Protein AF-K2GSX0-F1 (afdb_monomer)

Sequence (237 aa):
TYLTTYISKKNLIYKSAVLLVSLYAFWITISNSGRGTLICIFIFFAIYTIFVSKKIIVNIIGVATSLFMTISIMNIREVLVLAHNFFTNFNITISAVEKSIWLLEHESLMHGRSELYYSIFKNANEWELVFGRGIGGFENSSGTYAHNMFLSLYTEFGMISIFIILFFIFSLVMIFKKSKVENKKFLTILIANSISKLMISSIHWRSSELWLLVGLILKKQEKVDLINTEIRKMVEE

Structure (mmCIF, N/CA/C/O backbone):
data_AF-K2GSX0-F1
#
_entry.id   AF-K2GSX0-F1
#
loop_
_atom_site.group_PDB
_atom_site.id
_atom_site.type_symbol
_atom_site.label_atom_id
_atom_site.label_alt_id
_atom_site.label_comp_id
_atom_site.label_asym_id
_atom_site.label_entity_id
_atom_site.label_seq_id
_atom_site.pdbx_PDB_ins_code
_atom_site.Cartn_x
_atom_site.Cartn_y
_atom_site.Cartn_z
_atom_site.occupancy
_atom_site.B_iso_or_equiv
_atom_site.auth_seq_id
_atom_site.auth_comp_id
_atom_site.auth_asym_id
_atom_site.auth_atom_id
_atom_site.pdbx_PDB_model_num
ATOM 1 N N . THR A 1 1 ? -14.801 -3.307 15.633 1.00 44.28 1 THR A N 1
ATOM 2 C CA . THR A 1 1 ? -15.719 -3.041 16.760 1.00 44.28 1 THR A CA 1
ATOM 3 C C . THR A 1 1 ? -16.767 -4.131 16.893 1.00 44.28 1 THR A C 1
ATOM 5 O O . THR A 1 1 ? -16.770 -4.778 17.920 1.00 44.28 1 THR A O 1
ATOM 8 N N . TYR A 1 2 ? -17.571 -4.450 15.870 1.00 42.50 2 TYR A N 1
ATOM 9 C CA . TYR A 1 2 ? -18.594 -5.510 15.980 1.00 42.50 2 TYR A CA 1
ATOM 10 C C . TYR A 1 2 ? -18.021 -6.901 16.317 1.00 42.50 2 TYR A C 1
ATOM 12 O O . TYR A 1 2 ? -18.468 -7.539 17.260 1.00 42.50 2 TYR A O 1
ATOM 20 N N . LEU A 1 3 ? -16.954 -7.322 15.627 1.00 46.66 3 LEU A N 1
ATOM 21 C CA . LEU A 1 3 ? -16.258 -8.592 15.884 1.00 46.66 3 LEU A CA 1
ATOM 22 C C . LEU A 1 3 ? -15.647 -8.663 17.290 1.00 46.66 3 LEU A C 1
ATOM 24 O O . LEU A 1 3 ? -15.833 -9.646 17.990 1.00 46.66 3 LEU A O 1
ATOM 28 N N . THR A 1 4 ? -14.993 -7.596 17.749 1.00 52.25 4 THR A N 1
ATOM 29 C CA . THR A 1 4 ? -14.428 -7.522 19.107 1.00 52.25 4 THR A CA 1
ATOM 30 C C . THR A 1 4 ? -15.510 -7.548 20.189 1.00 52.25 4 THR A C 1
ATOM 32 O O . THR A 1 4 ? -15.333 -8.212 21.205 1.00 52.25 4 THR A O 1
ATOM 35 N N . THR A 1 5 ? -16.650 -6.887 19.964 1.00 54.88 5 THR A N 1
ATOM 36 C CA . THR A 1 5 ? -17.797 -6.897 20.890 1.00 54.88 5 THR A CA 1
ATOM 37 C C . THR A 1 5 ? -18.573 -8.218 20.835 1.00 54.88 5 THR A C 1
ATOM 39 O O . THR A 1 5 ? -19.192 -8.620 21.814 1.00 54.88 5 THR A O 1
ATOM 42 N N . TYR A 1 6 ? -18.537 -8.919 19.702 1.00 63.66 6 TYR A N 1
ATOM 43 C CA . TYR A 1 6 ? -19.112 -10.253 19.546 1.00 63.66 6 TYR A CA 1
ATOM 44 C C . TYR A 1 6 ? -18.244 -11.317 20.233 1.00 63.66 6 TYR A C 1
ATOM 46 O O . TYR A 1 6 ? -18.753 -12.122 21.007 1.00 63.66 6 TYR A O 1
ATOM 54 N N . ILE A 1 7 ? -16.924 -11.271 20.024 1.00 63.06 7 ILE A N 1
ATOM 55 C CA . ILE A 1 7 ? -15.942 -12.160 20.663 1.00 63.06 7 ILE A CA 1
ATOM 56 C C . ILE A 1 7 ? -15.914 -11.940 22.182 1.00 63.06 7 ILE A C 1
ATOM 58 O O . ILE A 1 7 ? -15.812 -12.906 22.938 1.00 63.06 7 ILE A O 1
ATOM 62 N N . SER A 1 8 ? -16.055 -10.698 22.662 1.00 63.12 8 SER A N 1
ATOM 63 C CA . SER A 1 8 ? -16.042 -10.411 24.103 1.00 63.12 8 SER A CA 1
ATOM 64 C C . SER A 1 8 ? -17.190 -11.088 24.861 1.00 63.12 8 SER A C 1
ATOM 66 O O . SER A 1 8 ? -16.997 -11.467 26.017 1.00 63.12 8 SER A O 1
ATOM 68 N N . LYS A 1 9 ? -18.331 -11.317 24.195 1.00 71.12 9 LYS A N 1
ATOM 69 C CA . LYS A 1 9 ? -19.521 -11.996 24.735 1.00 71.12 9 LYS A CA 1
ATOM 70 C C . LYS A 1 9 ? -19.449 -13.529 24.702 1.00 71.12 9 LYS A C 1
ATOM 72 O O . LYS A 1 9 ? -20.363 -14.180 25.196 1.00 71.12 9 LYS A O 1
ATOM 77 N N . LYS A 1 10 ? -18.405 -14.123 24.114 1.00 81.62 10 LYS A N 1
ATOM 78 C CA . LYS A 1 10 ? -18.238 -15.584 24.033 1.00 81.62 10 LYS A CA 1
ATOM 79 C C . LYS A 1 10 ? -17.431 -16.142 25.211 1.00 81.62 10 LYS A C 1
ATOM 81 O O . LYS A 1 10 ? -16.728 -15.413 25.918 1.00 81.62 10 LYS A O 1
ATOM 86 N N . ASN A 1 11 ? -17.553 -17.451 25.415 1.00 81.81 11 ASN A N 1
ATOM 87 C CA . ASN A 1 11 ? -16.845 -18.214 26.439 1.00 81.81 11 ASN A CA 1
ATOM 88 C C . ASN A 1 11 ? -15.321 -18.239 26.200 1.00 81.81 11 ASN A C 1
ATOM 90 O O . ASN A 1 11 ? -14.835 -17.993 25.094 1.00 81.81 11 ASN A O 1
ATOM 94 N N . LEU A 1 12 ? -14.563 -18.523 27.266 1.00 82.44 12 LEU A N 1
ATOM 95 C CA . LEU A 1 12 ? -13.096 -18.459 27.276 1.00 82.44 12 LEU A CA 1
ATOM 96 C C . LEU A 1 12 ? -12.459 -19.343 26.193 1.00 82.44 12 LEU A C 1
ATOM 98 O O . LEU A 1 12 ? -11.545 -18.895 25.513 1.00 82.44 12 LEU A O 1
ATOM 102 N N . ILE A 1 13 ? -13.003 -20.542 25.967 1.00 80.50 13 ILE A N 1
ATOM 103 C CA . ILE A 1 13 ? -12.526 -21.486 24.944 1.00 80.50 13 ILE A CA 1
ATOM 104 C C . ILE A 1 13 ? -12.560 -20.855 23.547 1.00 80.50 13 ILE A C 1
ATOM 106 O O . ILE A 1 13 ? -11.574 -20.914 22.817 1.00 80.50 13 ILE A O 1
ATOM 110 N N . TYR A 1 14 ? -13.661 -20.188 23.189 1.00 75.75 14 TYR A N 1
ATOM 111 C CA . TYR A 1 14 ? -13.789 -19.521 21.894 1.00 75.75 14 TYR A CA 1
ATOM 112 C C . TYR A 1 14 ? -12.782 -18.373 21.745 1.00 75.75 14 TYR A C 1
ATOM 114 O O . TYR A 1 14 ? -12.172 -18.211 20.690 1.00 75.75 14 TYR A O 1
ATOM 122 N N . LYS A 1 15 ? -12.560 -17.592 22.810 1.00 69.62 15 LYS A N 1
ATOM 123 C CA . LYS A 1 15 ? -11.560 -16.510 22.820 1.00 69.62 15 LYS A CA 1
ATOM 124 C C . LYS A 1 15 ? -10.145 -17.055 22.622 1.00 69.62 15 LYS A C 1
ATOM 126 O O . LYS A 1 15 ? -9.408 -16.519 21.798 1.00 69.62 15 LYS A O 1
ATOM 131 N N . SER A 1 16 ? -9.797 -18.132 23.325 1.00 71.88 16 SER A N 1
ATOM 132 C CA . SER A 1 16 ? -8.500 -18.801 23.199 1.00 71.88 16 SER A CA 1
ATOM 133 C C . SER A 1 16 ? -8.299 -19.390 21.804 1.00 71.88 16 SER A C 1
ATOM 135 O O . SER A 1 16 ? -7.236 -19.210 21.222 1.00 71.88 16 SER A O 1
ATOM 137 N N . ALA A 1 17 ? -9.327 -20.014 21.221 1.00 74.06 17 ALA A N 1
ATOM 138 C CA . ALA A 1 17 ? -9.270 -20.541 19.859 1.00 74.06 17 ALA A CA 1
ATOM 139 C C . ALA A 1 17 ? -9.043 -19.430 18.821 1.00 74.06 17 ALA A C 1
ATOM 141 O O . ALA A 1 17 ? -8.160 -19.547 17.976 1.00 74.06 17 ALA A O 1
ATOM 142 N N . VAL A 1 18 ? -9.776 -18.314 18.916 1.00 74.25 18 VAL A N 1
ATOM 143 C CA . VAL A 1 18 ? -9.582 -17.155 18.027 1.00 74.25 18 VAL A CA 1
ATOM 144 C C . VAL A 1 18 ? -8.177 -16.569 18.173 1.00 74.25 18 VAL A C 1
ATOM 146 O O 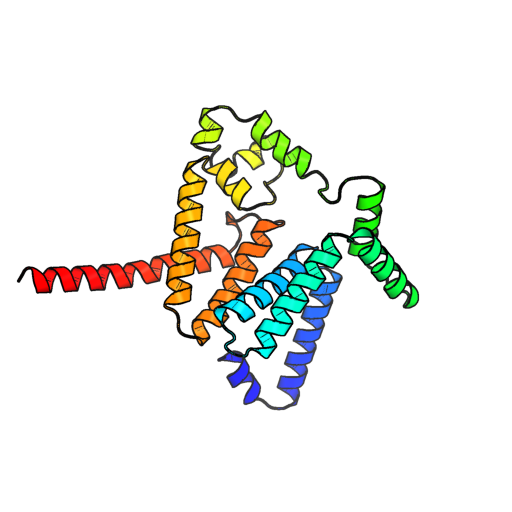. VAL A 1 18 ? -7.558 -16.219 17.167 1.00 74.25 18 VAL A O 1
ATOM 149 N N . LEU A 1 19 ? -7.652 -16.477 19.398 1.00 74.12 19 LEU A N 1
ATOM 150 C CA . LEU A 1 19 ? -6.290 -16.006 19.641 1.00 74.12 19 LEU A CA 1
ATOM 151 C C . LEU A 1 19 ? -5.253 -16.938 19.005 1.00 74.12 19 LEU A C 1
ATOM 153 O O . LEU A 1 19 ? -4.372 -16.458 18.300 1.00 74.12 19 LEU A O 1
ATOM 157 N N . LEU A 1 20 ? -5.383 -18.252 19.200 1.00 71.38 20 LEU A N 1
ATOM 158 C CA . LEU A 1 20 ? -4.467 -19.243 18.630 1.00 71.38 20 LEU A CA 1
ATOM 159 C C . LEU A 1 20 ? -4.482 -19.214 17.100 1.00 71.38 20 LEU A C 1
ATOM 161 O O . LEU A 1 20 ? -3.421 -19.183 16.484 1.00 71.38 20 LEU A O 1
ATOM 165 N N . VAL A 1 21 ? -5.663 -19.127 16.483 1.00 76.00 21 VAL A N 1
ATOM 166 C CA . VAL A 1 21 ? -5.793 -18.971 15.025 1.00 76.00 21 VAL A CA 1
ATOM 167 C C . VAL A 1 21 ? -5.152 -17.665 14.553 1.00 76.00 21 VAL A C 1
ATOM 169 O O . VAL A 1 21 ? -4.459 -17.658 13.541 1.00 76.00 21 VAL A O 1
ATOM 172 N N . SER A 1 22 ? -5.330 -16.569 15.295 1.00 71.12 22 SER A N 1
ATOM 173 C CA . SER A 1 22 ? -4.731 -15.273 14.949 1.00 71.12 22 SER A CA 1
ATOM 174 C C . SER A 1 22 ? -3.204 -15.299 15.055 1.00 71.12 22 SER A C 1
ATOM 176 O O . SER A 1 22 ? -2.528 -14.762 14.183 1.00 71.12 22 SER A O 1
ATOM 178 N N . LEU A 1 23 ? -2.655 -15.948 16.086 1.00 69.31 23 LEU A N 1
ATOM 179 C CA . LEU A 1 23 ? -1.212 -16.125 16.271 1.00 69.31 23 LEU A CA 1
ATOM 180 C C . LEU A 1 23 ? -0.614 -17.038 15.199 1.00 69.31 23 LEU A C 1
ATOM 182 O O . LEU A 1 23 ? 0.447 -16.735 14.665 1.00 69.31 23 LEU A O 1
ATOM 186 N N . TYR A 1 24 ? -1.312 -18.113 14.837 1.00 72.75 24 TYR A N 1
ATOM 187 C CA . TYR A 1 24 ? -0.894 -19.010 13.765 1.00 72.75 24 TYR A CA 1
ATOM 188 C C . TYR A 1 24 ? -0.926 -18.319 12.396 1.00 72.75 24 TYR A C 1
ATOM 190 O O . TYR A 1 24 ? 0.037 -18.402 11.637 1.00 72.75 24 TYR A O 1
ATOM 198 N N . ALA A 1 25 ? -1.988 -17.564 12.103 1.00 68.00 25 ALA A N 1
ATOM 199 C CA . ALA A 1 25 ? -2.076 -16.755 10.892 1.00 68.00 25 ALA A CA 1
ATOM 200 C C . ALA A 1 25 ? -0.977 -15.684 10.849 1.00 68.00 25 ALA A C 1
ATOM 202 O O . ALA A 1 25 ? -0.365 -15.474 9.804 1.00 68.00 25 ALA A O 1
ATOM 203 N N . PHE A 1 26 ? -0.686 -15.039 11.982 1.00 68.62 26 PHE A N 1
ATOM 204 C CA . PHE A 1 26 ? 0.413 -14.085 12.110 1.00 68.62 26 PHE A CA 1
ATOM 205 C C . PHE A 1 26 ? 1.776 -14.744 11.872 1.00 68.62 26 PHE A C 1
ATOM 207 O O . PHE A 1 26 ? 2.577 -14.201 11.115 1.00 68.62 26 PHE A O 1
ATOM 214 N N . TRP A 1 27 ? 2.013 -15.931 12.438 1.00 68.06 27 TRP A N 1
ATOM 215 C CA . TRP A 1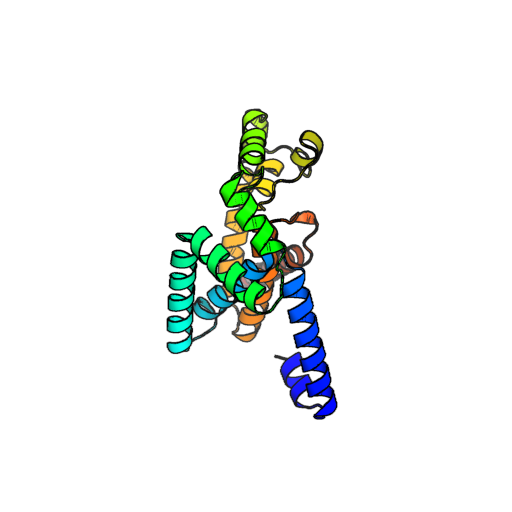 27 ? 3.224 -16.718 12.205 1.00 68.06 27 TRP A CA 1
ATOM 216 C C . TRP A 1 27 ? 3.388 -17.078 10.728 1.00 68.06 27 TRP A C 1
ATOM 218 O O . TRP A 1 27 ? 4.386 -16.693 10.134 1.00 68.06 27 TRP A O 1
ATOM 228 N N . ILE A 1 28 ? 2.382 -17.704 10.101 1.00 70.06 28 ILE A N 1
ATOM 229 C CA . ILE A 1 28 ? 2.393 -18.012 8.658 1.00 70.06 28 ILE A CA 1
ATOM 230 C C . ILE A 1 28 ? 2.682 -16.758 7.843 1.00 70.06 28 ILE A C 1
ATOM 232 O O . ILE A 1 28 ? 3.460 -16.808 6.891 1.00 70.06 28 ILE A O 1
ATOM 236 N N . THR A 1 29 ? 2.043 -15.646 8.209 1.00 63.78 29 THR A N 1
ATOM 237 C CA . THR A 1 29 ? 2.227 -14.375 7.522 1.00 63.78 29 THR A CA 1
ATOM 238 C C . THR A 1 29 ? 3.672 -13.922 7.644 1.00 63.78 29 THR A C 1
ATOM 240 O O . THR A 1 29 ? 4.270 -13.644 6.623 1.00 63.78 29 THR A O 1
ATOM 243 N N . ILE A 1 30 ? 4.282 -13.907 8.828 1.00 59.62 30 ILE A N 1
ATOM 244 C CA . ILE A 1 30 ? 5.688 -13.503 8.980 1.00 59.62 30 ILE A CA 1
ATOM 245 C C . ILE A 1 30 ? 6.632 -14.470 8.267 1.00 59.62 30 ILE A C 1
ATOM 247 O O . ILE A 1 30 ? 7.483 -14.015 7.507 1.00 59.62 30 ILE A O 1
ATOM 251 N N . SER A 1 31 ? 6.457 -15.778 8.456 1.00 58.25 31 SER A N 1
ATOM 252 C CA . SER A 1 31 ? 7.329 -16.808 7.887 1.00 58.25 31 SER A CA 1
ATOM 253 C C . SER A 1 31 ? 7.306 -16.833 6.359 1.00 58.25 31 SER A C 1
ATOM 255 O O . SER A 1 31 ? 8.319 -17.157 5.750 1.00 58.25 31 SER A O 1
ATOM 257 N N . ASN A 1 32 ? 6.177 -16.473 5.738 1.00 59.66 32 ASN A N 1
ATOM 258 C CA . ASN A 1 32 ? 6.011 -16.505 4.280 1.00 59.66 32 ASN A CA 1
ATOM 259 C C . ASN A 1 32 ? 5.893 -15.116 3.633 1.00 59.66 32 ASN A C 1
ATOM 261 O O . ASN A 1 32 ? 5.786 -15.017 2.409 1.00 59.66 32 ASN A O 1
ATOM 265 N N . SER A 1 33 ? 5.865 -14.030 4.409 1.00 57.19 33 SER A N 1
ATOM 266 C CA . SER A 1 33 ? 5.680 -12.694 3.839 1.00 57.19 33 SER A CA 1
ATOM 267 C C . SER A 1 33 ? 6.951 -12.158 3.199 1.00 57.19 33 SER A C 1
ATOM 269 O O . SER A 1 33 ? 8.031 -12.154 3.784 1.00 57.19 33 SER A O 1
ATOM 271 N N . GLY A 1 34 ? 6.794 -11.605 1.997 1.00 60.72 34 GLY A N 1
ATOM 272 C CA . GLY A 1 34 ? 7.784 -10.700 1.429 1.00 60.72 34 GLY A CA 1
ATOM 273 C C . GLY A 1 34 ? 7.822 -9.360 2.176 1.00 60.72 34 GLY A C 1
ATOM 274 O O . GLY A 1 34 ? 6.918 -9.020 2.943 1.00 60.72 34 GLY A O 1
ATOM 275 N N . ARG A 1 35 ? 8.837 -8.541 1.867 1.00 62.75 35 ARG A N 1
ATOM 276 C CA . ARG A 1 35 ? 9.076 -7.193 2.437 1.00 62.75 35 ARG A CA 1
ATOM 277 C C . ARG A 1 35 ? 7.823 -6.293 2.462 1.00 62.75 35 ARG A C 1
ATOM 279 O O . ARG A 1 35 ? 7.721 -5.393 3.292 1.00 62.75 35 ARG A O 1
ATOM 286 N N . GLY A 1 36 ? 6.855 -6.549 1.576 1.00 63.69 36 GLY A N 1
ATOM 287 C CA . GLY A 1 36 ? 5.619 -5.781 1.466 1.00 63.69 36 GLY A CA 1
ATOM 288 C C . GLY A 1 36 ? 4.685 -5.843 2.668 1.00 63.69 36 GLY A C 1
ATOM 289 O O . GLY A 1 36 ? 4.117 -4.815 3.029 1.00 63.69 36 GLY A O 1
ATOM 290 N N . THR A 1 37 ? 4.564 -6.985 3.344 1.00 67.50 37 THR A N 1
ATOM 291 C CA . THR A 1 37 ? 3.615 -7.124 4.463 1.00 67.50 37 THR A CA 1
ATOM 292 C C . THR A 1 37 ? 4.042 -6.319 5.689 1.00 67.50 37 THR A C 1
ATOM 294 O O . THR A 1 37 ? 3.206 -5.696 6.342 1.00 67.50 37 THR A O 1
ATOM 297 N N . LEU A 1 38 ? 5.347 -6.251 5.967 1.00 65.94 38 LEU A N 1
ATOM 298 C CA . LEU A 1 38 ? 5.882 -5.418 7.050 1.00 65.94 38 LEU A CA 1
ATOM 299 C C . LEU A 1 38 ? 5.600 -3.932 6.802 1.00 65.94 38 LEU A C 1
ATOM 301 O O . LEU A 1 38 ? 5.192 -3.210 7.712 1.00 65.94 38 LEU A O 1
ATOM 305 N N . ILE A 1 39 ? 5.728 -3.491 5.548 1.00 69.94 39 ILE A N 1
ATOM 306 C CA . ILE A 1 39 ? 5.404 -2.119 5.147 1.00 69.94 39 ILE A CA 1
ATOM 307 C C . ILE A 1 39 ? 3.895 -1.847 5.285 1.00 69.94 39 ILE A C 1
ATOM 309 O O . ILE A 1 39 ? 3.520 -0.766 5.738 1.00 69.94 39 ILE A O 1
ATOM 313 N N . CYS A 1 40 ? 3.027 -2.825 4.988 1.00 71.00 40 CYS A N 1
ATOM 314 C CA . CYS A 1 40 ? 1.577 -2.705 5.210 1.00 71.00 40 CYS A CA 1
ATOM 315 C C . CYS A 1 40 ? 1.258 -2.424 6.686 1.00 71.00 40 CYS A C 1
ATOM 317 O O . CYS A 1 40 ? 0.520 -1.487 7.005 1.00 71.00 40 CYS A O 1
ATOM 319 N N . ILE A 1 41 ? 1.839 -3.223 7.588 1.00 69.06 41 ILE A N 1
ATOM 320 C CA . ILE A 1 41 ? 1.657 -3.094 9.039 1.00 69.06 41 ILE A CA 1
ATOM 321 C C . ILE A 1 41 ? 2.160 -1.727 9.515 1.00 69.06 41 ILE A C 1
ATOM 323 O O . ILE A 1 41 ? 1.471 -1.038 10.269 1.00 69.06 41 ILE A O 1
ATOM 327 N N . PHE A 1 42 ? 3.325 -1.295 9.032 1.00 71.31 42 PHE A N 1
ATOM 328 C CA . PHE A 1 42 ? 3.889 0.008 9.368 1.00 71.31 42 PHE A CA 1
ATOM 329 C C . PHE A 1 42 ? 2.986 1.168 8.925 1.00 71.31 42 PHE A C 1
ATOM 331 O O . PHE A 1 42 ? 2.645 2.031 9.736 1.00 71.31 42 PHE A O 1
ATOM 338 N N . ILE A 1 43 ? 2.536 1.167 7.666 1.00 74.62 43 ILE A N 1
ATOM 339 C CA . ILE A 1 43 ? 1.643 2.202 7.124 1.00 74.62 43 ILE A CA 1
ATOM 340 C C . ILE A 1 43 ? 0.324 2.240 7.901 1.00 74.62 43 ILE A C 1
ATOM 342 O O . ILE A 1 43 ? -0.171 3.324 8.213 1.00 74.62 43 ILE A O 1
ATOM 346 N N . PHE A 1 44 ? -0.222 1.082 8.278 1.00 80.38 44 PHE A N 1
ATOM 347 C CA . PHE A 1 44 ? -1.398 1.018 9.141 1.00 80.38 44 PHE A CA 1
ATOM 348 C C . PHE A 1 44 ? -1.172 1.755 10.470 1.00 80.38 44 PHE A C 1
ATOM 350 O O . PHE A 1 44 ? -1.970 2.627 10.823 1.00 80.38 44 PHE A O 1
ATOM 357 N N . PHE A 1 45 ? -0.087 1.448 11.191 1.00 73.00 45 PHE A N 1
ATOM 358 C CA . PHE A 1 45 ? 0.216 2.097 12.470 1.00 73.00 45 PHE A CA 1
ATOM 359 C C . PHE A 1 45 ? 0.484 3.595 12.316 1.00 73.00 45 PHE A C 1
ATOM 361 O O . PHE A 1 45 ? 0.005 4.377 13.141 1.00 73.00 45 PHE A O 1
ATOM 368 N N . ALA A 1 46 ? 1.176 4.012 11.254 1.00 72.69 46 ALA A N 1
ATOM 369 C CA . ALA A 1 46 ? 1.414 5.420 10.954 1.00 72.69 46 ALA A CA 1
ATOM 370 C C . ALA A 1 46 ? 0.093 6.180 10.738 1.00 72.69 46 ALA A C 1
ATOM 372 O O . ALA A 1 46 ? -0.178 7.165 11.428 1.00 72.69 46 ALA A O 1
ATOM 373 N N . ILE A 1 47 ? -0.783 5.682 9.855 1.00 75.56 47 ILE A N 1
ATOM 374 C CA . ILE A 1 47 ? -2.087 6.308 9.580 1.00 75.56 47 ILE A CA 1
ATOM 375 C C . ILE A 1 47 ? -2.960 6.308 10.842 1.00 75.56 47 ILE A C 1
ATOM 377 O O . ILE A 1 47 ? -3.598 7.316 11.156 1.00 75.56 47 ILE A O 1
ATOM 381 N N . TYR A 1 48 ? -2.995 5.197 11.582 1.00 77.50 48 TYR A N 1
ATOM 382 C CA . TYR A 1 48 ? -3.781 5.088 12.809 1.00 77.50 48 TYR A CA 1
ATOM 383 C C . TYR A 1 48 ? -3.331 6.118 13.847 1.00 77.50 48 TYR A C 1
ATOM 385 O O . TYR A 1 48 ? -4.155 6.787 14.471 1.00 77.50 48 TYR A O 1
ATOM 393 N N . THR A 1 49 ? -2.025 6.279 14.014 1.00 71.00 49 THR A N 1
ATOM 394 C CA . THR A 1 49 ? -1.455 7.203 14.989 1.00 71.00 49 THR A CA 1
ATOM 395 C C . THR A 1 49 ? -1.766 8.650 14.625 1.00 71.00 49 THR A C 1
ATOM 397 O O . THR A 1 49 ? -2.347 9.366 15.433 1.00 71.00 49 THR A O 1
ATOM 400 N N . ILE A 1 50 ? -1.475 9.053 13.386 1.00 72.56 50 ILE A N 1
ATOM 401 C CA . ILE A 1 50 ? -1.629 10.443 12.934 1.00 72.56 50 ILE A CA 1
ATOM 402 C C . ILE A 1 50 ? -3.103 10.865 12.901 1.00 72.56 50 ILE A C 1
ATOM 404 O O . ILE A 1 50 ? -3.440 11.981 13.291 1.00 72.56 50 ILE A O 1
ATOM 408 N N . PHE A 1 51 ? -3.994 9.990 12.426 1.00 72.56 51 PHE A N 1
ATOM 409 C CA . PHE A 1 51 ? -5.350 10.405 12.060 1.00 72.56 51 PHE A CA 1
ATOM 410 C C . PHE A 1 51 ? -6.474 9.812 12.917 1.00 72.56 51 PHE A C 1
ATOM 412 O O . PHE A 1 51 ? -7.628 10.245 12.793 1.00 72.56 51 PHE A O 1
ATOM 419 N N . VAL A 1 52 ? -6.180 8.821 13.765 1.00 71.50 52 VAL A N 1
ATOM 420 C CA . VAL A 1 52 ? -7.193 8.120 14.575 1.00 71.50 52 VAL A CA 1
ATOM 421 C C . VAL A 1 52 ? -6.923 8.253 16.070 1.00 71.50 52 VAL A C 1
ATOM 423 O O . VAL A 1 52 ? -7.860 8.507 16.832 1.00 71.50 52 VAL A O 1
ATOM 426 N N . SER A 1 53 ? -5.675 8.093 16.510 1.00 70.12 53 SER A N 1
ATOM 427 C CA . SER A 1 53 ? -5.322 8.246 17.918 1.00 70.12 53 SER A CA 1
ATOM 428 C C . SER A 1 53 ? -5.337 9.715 18.332 1.00 70.12 53 SER A C 1
ATOM 430 O O . SER A 1 53 ? -4.718 10.566 17.708 1.00 70.12 53 SER A O 1
ATOM 432 N N . LYS A 1 54 ? -6.016 10.010 19.443 1.00 69.69 54 LYS A N 1
ATOM 433 C CA . LYS A 1 54 ? -5.920 11.311 20.128 1.00 69.69 54 LYS A CA 1
ATOM 434 C C . LYS A 1 54 ? -4.925 11.292 21.293 1.00 69.69 54 LYS A C 1
ATOM 436 O O . LYS A 1 54 ? -4.766 12.294 21.980 1.00 69.69 54 LYS A O 1
ATOM 441 N N . LYS A 1 55 ? -4.305 10.141 21.577 1.00 75.25 55 LYS A N 1
ATOM 442 C CA . LYS A 1 55 ? -3.415 9.971 22.731 1.00 75.25 55 LYS A CA 1
ATOM 443 C C . LYS A 1 55 ? -1.990 10.362 22.355 1.00 75.25 55 LYS A C 1
ATOM 445 O O . LYS A 1 55 ? -1.391 9.706 21.506 1.00 75.25 55 LYS A O 1
ATOM 450 N N . ILE A 1 56 ? -1.436 11.354 23.055 1.00 75.00 56 ILE A N 1
ATOM 451 C CA . ILE A 1 56 ? -0.076 11.864 22.822 1.00 75.00 56 ILE A CA 1
ATOM 452 C C . ILE A 1 56 ? 0.990 10.764 22.890 1.00 75.00 56 ILE A C 1
ATOM 454 O O . ILE A 1 56 ? 1.876 10.722 22.046 1.00 75.00 56 ILE A O 1
ATOM 458 N N . ILE A 1 57 ? 0.850 9.809 23.816 1.00 72.56 57 ILE A N 1
ATOM 459 C CA . ILE A 1 57 ? 1.816 8.714 23.975 1.00 72.56 57 ILE A CA 1
ATOM 460 C C . ILE A 1 57 ? 1.882 7.807 22.739 1.00 72.56 57 ILE A C 1
ATOM 462 O O . ILE A 1 57 ? 2.953 7.344 22.369 1.00 72.56 57 ILE A O 1
ATOM 466 N N . VAL A 1 58 ? 0.756 7.611 22.044 1.00 68.75 58 VAL A N 1
ATOM 467 C CA . VAL A 1 58 ? 0.709 6.825 20.802 1.00 68.75 58 VAL A CA 1
ATOM 468 C C . VAL A 1 58 ? 1.393 7.593 19.672 1.00 68.75 58 VAL A C 1
ATOM 470 O O . VAL A 1 58 ? 2.103 6.990 18.878 1.00 68.75 58 VAL A O 1
ATOM 473 N N . ASN A 1 59 ? 1.251 8.922 19.643 1.00 69.81 59 ASN A N 1
ATOM 474 C CA . ASN A 1 59 ? 1.923 9.782 18.668 1.00 69.81 59 ASN A CA 1
ATOM 475 C C . ASN A 1 59 ? 3.438 9.790 18.867 1.00 69.81 59 ASN A C 1
ATOM 477 O O . ASN A 1 59 ? 4.173 9.644 17.896 1.00 69.81 59 ASN A O 1
ATOM 481 N N . ILE A 1 60 ? 3.897 9.873 20.117 1.00 73.69 60 ILE A N 1
ATOM 482 C CA . ILE A 1 60 ? 5.320 9.774 20.462 1.00 73.69 60 ILE A CA 1
ATOM 483 C C . ILE A 1 60 ? 5.880 8.415 20.029 1.00 73.69 60 ILE A C 1
ATOM 485 O O . ILE A 1 60 ? 6.900 8.374 19.348 1.00 73.69 60 ILE A O 1
ATOM 489 N N . ILE A 1 61 ? 5.189 7.313 20.348 1.00 75.38 61 ILE A N 1
ATOM 490 C CA . ILE A 1 61 ? 5.603 5.967 19.922 1.00 75.38 61 ILE A CA 1
ATOM 491 C C . ILE A 1 61 ? 5.637 5.866 18.393 1.00 75.38 61 ILE A C 1
ATOM 493 O O . ILE A 1 61 ? 6.596 5.329 17.845 1.00 75.38 61 ILE A O 1
ATOM 497 N N . GLY A 1 62 ? 4.639 6.401 17.685 1.00 71.19 62 GLY A N 1
ATOM 498 C CA . GLY A 1 62 ? 4.605 6.381 16.221 1.00 71.19 62 GLY A CA 1
ATOM 499 C C . GLY A 1 62 ? 5.759 7.158 15.585 1.00 71.19 62 GLY A C 1
ATOM 500 O O . GLY A 1 62 ? 6.399 6.650 14.667 1.00 71.19 62 GLY A O 1
ATOM 501 N N . VAL A 1 63 ? 6.077 8.347 16.105 1.00 69.56 63 VAL A N 1
ATOM 502 C CA . VAL A 1 63 ? 7.226 9.148 15.649 1.00 69.56 63 VAL A CA 1
ATOM 503 C C . VAL A 1 63 ? 8.543 8.432 15.949 1.00 69.56 63 VAL A C 1
ATOM 505 O O . VAL A 1 63 ? 9.373 8.299 15.054 1.00 69.56 63 VAL A O 1
ATOM 508 N N . ALA A 1 64 ? 8.715 7.909 17.166 1.00 74.94 64 ALA A N 1
ATOM 509 C CA . ALA A 1 64 ? 9.903 7.150 17.549 1.00 74.94 64 ALA A CA 1
ATOM 510 C C . ALA A 1 64 ? 10.096 5.907 16.666 1.00 74.94 64 ALA A C 1
ATOM 512 O O . ALA A 1 64 ? 11.197 5.653 16.185 1.00 74.94 64 ALA A O 1
ATOM 513 N N . THR A 1 65 ? 9.012 5.182 16.376 1.00 73.69 65 THR A N 1
ATOM 514 C CA . THR A 1 65 ? 9.032 4.022 15.473 1.00 73.69 65 THR A CA 1
ATOM 515 C C . THR A 1 65 ? 9.402 4.442 14.050 1.00 73.69 65 THR A C 1
ATOM 517 O O . THR A 1 65 ? 10.221 3.788 13.413 1.00 73.69 65 THR A O 1
ATOM 520 N N . SER A 1 66 ? 8.849 5.550 13.545 1.00 65.06 66 SER A N 1
ATOM 521 C CA . SER A 1 66 ? 9.191 6.068 12.216 1.00 65.06 66 SER A CA 1
ATOM 522 C C . SER A 1 66 ? 10.661 6.477 12.117 1.00 65.06 66 SER A C 1
ATOM 524 O O . SER A 1 66 ? 11.302 6.174 11.117 1.00 65.06 66 SER A O 1
ATOM 526 N N . LEU A 1 67 ? 11.204 7.132 13.146 1.00 67.50 67 LEU A N 1
ATOM 527 C CA . LEU A 1 67 ? 12.617 7.515 13.207 1.00 67.50 67 LEU A CA 1
ATOM 528 C C . LEU A 1 67 ? 13.527 6.287 13.250 1.00 67.50 67 LEU A C 1
ATOM 530 O O . LEU A 1 67 ? 14.473 6.201 12.470 1.00 67.50 67 LEU A O 1
ATOM 534 N N . PHE A 1 68 ? 13.205 5.314 14.105 1.00 78.31 68 PHE A N 1
ATOM 535 C CA . PHE A 1 68 ? 13.928 4.047 14.181 1.00 78.31 68 PHE A CA 1
ATOM 536 C C . PHE A 1 68 ? 13.955 3.330 12.825 1.00 78.31 68 PHE A C 1
ATOM 538 O O . PHE A 1 68 ? 15.002 2.842 12.403 1.00 78.31 68 PHE A O 1
ATOM 545 N N . MET A 1 69 ? 12.831 3.320 12.105 1.00 69.75 69 MET A N 1
ATOM 546 C CA . MET A 1 69 ? 12.740 2.716 10.775 1.00 69.75 69 MET A CA 1
ATOM 547 C C . MET A 1 69 ? 13.586 3.461 9.740 1.00 69.75 69 MET A C 1
ATOM 549 O O . MET A 1 69 ? 14.301 2.813 8.983 1.00 69.75 69 MET A O 1
ATOM 553 N N . THR A 1 70 ? 13.575 4.797 9.724 1.00 66.50 70 THR A N 1
ATOM 554 C CA . THR A 1 70 ? 14.441 5.583 8.828 1.00 66.50 70 THR A CA 1
ATOM 555 C C . THR A 1 70 ? 15.915 5.274 9.077 1.00 66.50 70 THR A C 1
ATOM 557 O O . THR A 1 70 ? 16.647 4.982 8.135 1.00 66.50 70 THR A O 1
ATOM 560 N N . ILE A 1 71 ? 16.336 5.255 10.344 1.00 69.19 71 ILE A N 1
ATOM 561 C CA . ILE A 1 71 ? 17.712 4.913 10.732 1.00 69.19 71 ILE A CA 1
ATOM 562 C C . ILE A 1 71 ? 18.050 3.476 10.313 1.00 69.19 71 ILE A C 1
ATOM 564 O O . ILE A 1 71 ? 19.133 3.223 9.786 1.00 69.19 71 ILE A O 1
ATOM 568 N N . SER A 1 72 ? 17.111 2.544 10.4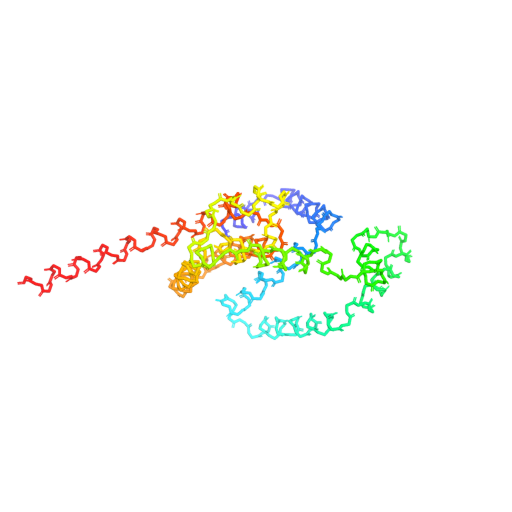84 1.00 75.19 72 SER A N 1
ATOM 569 C CA . SER A 1 72 ? 17.281 1.144 10.081 1.00 75.19 72 SER A CA 1
ATOM 570 C C . SER A 1 72 ? 17.409 0.986 8.565 1.00 75.19 72 SER A C 1
ATOM 572 O O . SER A 1 72 ? 18.202 0.175 8.106 1.00 75.19 72 SER A O 1
ATOM 574 N N . ILE A 1 73 ? 16.675 1.772 7.770 1.00 70.00 73 ILE A N 1
ATOM 575 C CA . ILE A 1 73 ? 16.780 1.774 6.302 1.00 70.00 73 ILE A CA 1
ATOM 576 C C . ILE A 1 73 ? 18.134 2.335 5.852 1.00 70.00 73 ILE A C 1
ATOM 578 O O . ILE A 1 73 ? 18.729 1.801 4.920 1.00 70.00 73 ILE A O 1
ATOM 582 N N . MET A 1 74 ? 18.644 3.375 6.520 1.00 69.12 74 MET A N 1
ATOM 583 C CA . MET A 1 74 ? 19.969 3.936 6.220 1.00 69.12 74 MET A CA 1
ATOM 584 C C . MET A 1 74 ? 21.109 2.950 6.510 1.00 69.12 74 MET A C 1
ATOM 586 O O . MET A 1 74 ? 22.155 3.042 5.880 1.00 69.12 74 MET A O 1
ATOM 590 N N . ASN A 1 75 ? 20.890 1.994 7.417 1.00 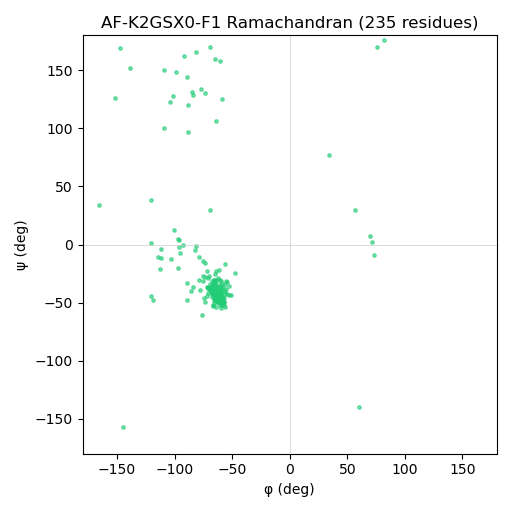81.12 75 ASN A N 1
ATOM 591 C CA . ASN A 1 75 ? 21.861 0.974 7.827 1.00 81.12 75 ASN A CA 1
ATOM 592 C C . ASN A 1 75 ? 21.323 -0.441 7.554 1.00 81.12 75 ASN A C 1
ATOM 594 O O . ASN A 1 75 ? 21.458 -1.356 8.368 1.00 81.12 75 ASN A O 1
ATOM 598 N N . ILE A 1 76 ? 20.624 -0.612 6.425 1.00 82.00 76 ILE A N 1
ATOM 599 C CA . ILE A 1 76 ? 19.851 -1.830 6.149 1.00 82.00 76 ILE A CA 1
ATOM 600 C C . ILE A 1 76 ? 20.722 -3.088 6.134 1.00 82.00 76 ILE A C 1
ATOM 602 O O . ILE A 1 76 ? 20.263 -4.158 6.529 1.00 82.00 76 ILE A O 1
ATOM 606 N N . ARG A 1 77 ? 21.986 -2.967 5.722 1.00 83.31 77 ARG A N 1
ATOM 607 C CA . ARG A 1 77 ? 22.934 -4.079 5.689 1.00 83.31 77 ARG A CA 1
ATOM 608 C C . ARG A 1 77 ? 23.256 -4.564 7.098 1.00 83.31 77 ARG A C 1
ATOM 610 O O . ARG A 1 77 ? 23.094 -5.745 7.387 1.00 83.31 77 ARG A O 1
ATOM 617 N N . GLU A 1 78 ? 23.669 -3.658 7.972 1.00 86.06 78 GLU A N 1
ATOM 618 C CA . GLU A 1 78 ? 24.046 -3.949 9.355 1.00 86.06 78 GLU A CA 1
ATOM 619 C C . GLU A 1 78 ? 22.855 -4.533 10.117 1.00 86.06 78 GLU A C 1
ATOM 621 O O . GLU A 1 78 ? 23.002 -5.519 10.837 1.00 86.06 78 GLU A O 1
ATOM 626 N N . VAL A 1 79 ? 21.655 -3.990 9.889 1.00 86.56 79 VAL A N 1
ATOM 627 C CA . VAL A 1 79 ? 20.408 -4.510 10.465 1.00 86.56 79 VAL A CA 1
ATOM 628 C C . VAL A 1 79 ? 20.122 -5.935 9.988 1.00 86.56 79 VAL A C 1
ATOM 630 O O . VAL A 1 79 ? 19.763 -6.785 10.802 1.00 86.56 79 VAL A O 1
ATOM 633 N N . LEU A 1 80 ? 20.289 -6.225 8.695 1.00 87.44 80 LEU A N 1
ATOM 634 C CA . LEU A 1 80 ? 20.060 -7.566 8.154 1.00 87.44 80 LEU A CA 1
ATOM 635 C C . LEU A 1 80 ? 21.079 -8.583 8.679 1.00 87.44 80 LEU A C 1
ATOM 637 O O . LEU A 1 80 ? 20.680 -9.690 9.028 1.00 87.44 80 LEU A O 1
ATOM 641 N N . VAL A 1 81 ? 22.357 -8.214 8.793 1.00 89.62 81 VAL A N 1
ATOM 642 C CA . VAL A 1 81 ? 23.403 -9.088 9.357 1.00 89.62 81 VAL A CA 1
ATOM 643 C C . VAL A 1 81 ? 23.156 -9.350 10.844 1.00 89.62 81 VAL A C 1
ATOM 645 O O . VAL A 1 81 ? 23.228 -10.496 11.283 1.00 89.62 81 VAL A O 1
ATOM 648 N N . LEU A 1 82 ? 22.797 -8.320 11.619 1.00 90.44 82 LEU A N 1
ATOM 649 C CA . LEU A 1 82 ? 22.410 -8.481 13.025 1.00 90.44 82 LEU A CA 1
ATOM 650 C C . LEU A 1 82 ? 21.198 -9.405 13.171 1.00 90.44 82 LEU A C 1
ATOM 652 O O . LEU A 1 82 ? 21.207 -10.292 14.025 1.00 90.44 82 LEU A O 1
ATOM 656 N N . ALA A 1 83 ? 20.178 -9.228 12.327 1.00 87.62 83 ALA A N 1
ATOM 657 C CA . ALA A 1 83 ? 19.008 -10.097 12.310 1.00 87.62 83 ALA A CA 1
ATOM 658 C C . ALA A 1 83 ? 19.390 -11.541 11.955 1.00 87.62 83 ALA A C 1
ATOM 660 O O . ALA A 1 83 ? 18.984 -12.459 12.662 1.00 87.62 83 ALA A O 1
ATOM 661 N N . HIS A 1 84 ? 20.195 -11.746 10.908 1.00 91.69 84 HIS A N 1
ATOM 662 C CA . HIS A 1 84 ? 20.665 -13.069 10.497 1.00 91.69 84 HIS A CA 1
ATOM 663 C C . HIS A 1 84 ? 21.378 -13.782 11.647 1.00 91.69 84 HIS A C 1
ATOM 665 O O . HIS A 1 84 ? 20.934 -14.855 12.046 1.00 91.69 84 HIS A O 1
ATOM 671 N N . ASN A 1 85 ? 22.378 -13.133 12.251 1.00 92.50 85 ASN A N 1
ATOM 672 C CA . ASN A 1 85 ? 23.148 -13.683 13.367 1.00 92.50 85 ASN A CA 1
ATOM 673 C C . ASN A 1 85 ? 22.263 -14.003 14.578 1.00 92.50 85 ASN A C 1
ATOM 675 O O . ASN A 1 85 ? 22.433 -15.033 15.228 1.00 92.50 85 ASN A O 1
ATOM 679 N N . PHE A 1 86 ? 21.300 -13.129 14.890 1.00 92.06 86 PHE A N 1
ATOM 680 C CA . PHE A 1 86 ? 20.358 -13.368 15.978 1.00 92.06 86 PHE A CA 1
ATOM 681 C C . PHE A 1 86 ? 19.540 -14.640 15.738 1.00 92.06 86 PHE A C 1
ATOM 683 O O . PHE A 1 86 ? 19.467 -15.477 16.630 1.00 92.06 86 PHE A O 1
ATOM 690 N N . PHE A 1 87 ? 18.951 -14.815 14.552 1.00 87.81 87 PHE A N 1
ATOM 691 C CA . PHE A 1 87 ? 18.120 -15.987 14.256 1.00 87.81 87 PHE A CA 1
ATOM 692 C C . PHE A 1 87 ? 18.935 -17.275 14.110 1.00 87.81 87 PHE A C 1
ATOM 694 O O . PHE A 1 87 ? 18.510 -18.319 14.613 1.00 87.81 87 PHE A O 1
ATOM 701 N N . THR A 1 88 ? 20.127 -17.213 13.518 1.00 91.12 88 THR A N 1
ATOM 702 C CA . THR A 1 88 ? 21.010 -18.380 13.385 1.00 91.12 88 THR A CA 1
ATOM 703 C C . THR A 1 88 ? 21.498 -18.879 14.740 1.00 91.12 88 THR A C 1
ATOM 705 O O . THR A 1 88 ? 21.638 -20.086 14.912 1.00 91.12 88 THR A O 1
ATOM 708 N N . ASN A 1 89 ? 21.649 -18.000 15.741 1.00 94.00 89 ASN A N 1
ATOM 709 C CA . ASN A 1 89 ? 21.936 -18.411 17.124 1.00 94.00 89 ASN A CA 1
ATOM 710 C C . ASN A 1 89 ? 20.829 -19.293 17.732 1.00 94.00 89 ASN A C 1
ATOM 712 O O . ASN A 1 89 ? 21.092 -20.046 18.666 1.00 94.00 89 ASN A O 1
ATOM 716 N N . PHE A 1 90 ? 19.605 -19.227 17.201 1.00 92.00 90 PHE A N 1
ATOM 717 C CA . PHE A 1 90 ? 18.487 -20.097 17.576 1.00 92.00 90 PHE A CA 1
ATOM 718 C C . PHE A 1 90 ? 18.251 -21.242 16.577 1.00 92.00 90 PHE A C 1
ATOM 720 O O . PHE A 1 90 ? 17.210 -21.892 16.644 1.00 92.00 90 PHE A O 1
ATOM 727 N N . ASN A 1 91 ? 19.180 -21.498 15.646 1.00 90.31 91 ASN A N 1
ATOM 728 C CA . ASN A 1 91 ? 19.014 -22.435 14.526 1.00 90.31 91 ASN A CA 1
ATOM 729 C C . ASN A 1 91 ? 17.796 -22.123 13.633 1.00 90.31 91 ASN A C 1
ATOM 731 O O . ASN A 1 91 ? 17.199 -23.023 13.042 1.00 90.31 91 ASN A O 1
ATOM 735 N N . ILE A 1 92 ? 17.413 -20.847 13.533 1.00 88.19 92 ILE A N 1
ATOM 736 C CA . ILE A 1 92 ? 16.336 -20.379 12.658 1.00 88.19 92 ILE A CA 1
ATOM 737 C C . ILE A 1 92 ? 16.968 -19.697 11.447 1.00 88.19 92 ILE A C 1
ATOM 739 O O . ILE A 1 92 ? 17.688 -18.711 11.587 1.00 88.19 92 ILE A O 1
ATOM 743 N N . THR A 1 93 ? 16.655 -20.179 10.247 1.00 84.44 93 THR A N 1
ATOM 744 C CA . THR A 1 93 ? 17.036 -19.516 8.997 1.00 84.44 93 THR A CA 1
ATOM 745 C C . THR A 1 93 ? 15.842 -18.763 8.426 1.00 84.44 93 THR A C 1
ATOM 747 O O . THR A 1 93 ? 14.740 -19.295 8.279 1.00 84.44 93 THR A O 1
ATOM 750 N N . ILE A 1 94 ? 16.045 -17.481 8.119 1.00 82.38 94 ILE A N 1
ATOM 751 C CA . ILE A 1 94 ? 15.030 -16.648 7.473 1.00 82.38 94 ILE A CA 1
ATOM 752 C C . ILE A 1 94 ? 15.487 -16.381 6.045 1.00 82.38 94 ILE A C 1
ATOM 754 O O . ILE A 1 94 ? 16.284 -15.476 5.797 1.00 82.38 94 ILE A O 1
ATOM 758 N N . SER A 1 95 ? 14.922 -17.130 5.095 1.00 77.62 95 SER A N 1
ATOM 759 C CA . SER A 1 95 ? 15.257 -17.033 3.665 1.00 77.62 95 SER A CA 1
ATOM 760 C C . SER A 1 95 ? 15.162 -15.600 3.122 1.00 77.62 95 SER A C 1
ATOM 762 O O . SER A 1 95 ? 15.988 -15.171 2.318 1.00 77.62 95 SER A O 1
ATOM 764 N N . ALA A 1 96 ? 14.199 -14.807 3.606 1.00 76.00 96 ALA A N 1
ATOM 765 C CA . ALA A 1 96 ? 14.065 -13.407 3.212 1.00 76.00 96 ALA A CA 1
ATOM 766 C C . ALA A 1 96 ? 15.263 -12.540 3.642 1.00 76.00 96 ALA A C 1
ATOM 768 O O . ALA A 1 96 ? 15.637 -11.624 2.906 1.00 76.00 96 ALA A O 1
ATOM 769 N N . VAL A 1 97 ? 15.863 -12.810 4.807 1.00 83.19 97 VAL A N 1
ATOM 770 C CA . VAL A 1 97 ? 17.039 -12.086 5.312 1.00 83.19 97 VAL A CA 1
ATOM 771 C C . VAL A 1 97 ? 18.275 -12.505 4.525 1.00 83.19 97 VAL A C 1
ATOM 773 O O . VAL A 1 97 ? 18.947 -11.639 3.977 1.00 83.19 97 VAL A O 1
ATOM 776 N N . GLU A 1 98 ? 18.508 -13.809 4.368 1.00 84.69 98 GLU A N 1
ATOM 777 C CA . GLU A 1 98 ? 19.639 -14.355 3.599 1.00 84.69 98 GLU A CA 1
ATOM 778 C C . GLU A 1 98 ? 19.638 -13.856 2.155 1.00 84.69 98 GLU A C 1
ATOM 780 O O . GLU A 1 98 ? 20.625 -13.294 1.687 1.00 84.69 98 GLU A O 1
ATOM 785 N N . LYS A 1 99 ? 18.489 -13.945 1.473 1.00 81.56 99 LYS A N 1
ATOM 786 C CA . LYS A 1 99 ? 18.335 -13.407 0.119 1.00 81.56 99 LYS A CA 1
ATOM 787 C C . LYS A 1 99 ? 18.592 -11.901 0.076 1.00 81.56 99 LYS A C 1
ATOM 789 O O . LYS A 1 99 ? 19.130 -11.401 -0.901 1.00 81.56 99 LYS A O 1
ATOM 794 N N . SER A 1 100 ? 18.200 -11.153 1.108 1.00 82.69 100 SER A N 1
ATOM 795 C CA . SER A 1 100 ? 18.421 -9.703 1.141 1.00 82.69 100 SER A CA 1
ATOM 796 C C . SER A 1 100 ? 19.887 -9.334 1.363 1.00 82.69 100 SER A C 1
ATOM 798 O O . SER A 1 100 ? 20.337 -8.369 0.754 1.00 82.69 100 SER A O 1
ATOM 800 N N . ILE A 1 101 ? 20.619 -10.097 2.180 1.00 86.44 101 ILE A N 1
ATOM 801 C CA . ILE A 1 101 ? 22.070 -9.943 2.366 1.00 86.44 101 ILE A CA 1
ATOM 802 C C . ILE A 1 101 ? 22.793 -10.289 1.066 1.00 86.44 101 ILE A C 1
ATOM 804 O O . ILE A 1 101 ? 23.540 -9.462 0.555 1.00 86.44 101 ILE A O 1
ATOM 808 N N . TRP A 1 102 ? 22.478 -11.441 0.469 1.00 86.38 102 TRP A N 1
ATOM 809 C CA . TRP A 1 102 ? 23.061 -11.857 -0.806 1.00 86.38 102 TRP A CA 1
ATOM 810 C C . TRP A 1 102 ? 22.867 -10.793 -1.896 1.00 86.38 102 TRP A C 1
ATOM 812 O O . TRP A 1 102 ? 23.809 -10.459 -2.610 1.00 86.38 102 TRP A O 1
ATOM 822 N N . LEU A 1 103 ? 21.674 -10.190 -1.964 1.00 82.38 103 LEU A N 1
ATOM 823 C CA . LEU A 1 103 ? 21.368 -9.109 -2.901 1.00 82.38 103 LEU A CA 1
ATOM 824 C C . LEU A 1 103 ? 22.059 -7.787 -2.613 1.00 82.38 103 LEU A C 1
ATOM 826 O O . LEU A 1 103 ? 22.235 -7.015 -3.543 1.00 82.38 103 LEU A O 1
ATOM 830 N N . LEU A 1 104 ? 22.408 -7.499 -1.363 1.00 82.19 104 LEU A N 1
ATOM 831 C CA . LEU A 1 104 ? 23.231 -6.336 -1.033 1.00 82.19 104 LEU A CA 1
ATOM 832 C C . LEU A 1 104 ? 24.691 -6.533 -1.438 1.00 82.19 104 LEU A C 1
ATOM 834 O O . LEU A 1 104 ? 25.381 -5.551 -1.685 1.00 82.19 104 LEU A O 1
ATOM 838 N N . GLU A 1 105 ? 25.156 -7.780 -1.465 1.00 80.56 105 GLU A N 1
ATOM 839 C CA . GLU A 1 105 ? 26.546 -8.127 -1.763 1.00 80.56 105 GLU A CA 1
ATOM 840 C C . GLU A 1 105 ? 26.804 -8.332 -3.259 1.00 80.56 105 GLU A C 1
ATOM 842 O O . GLU A 1 105 ? 27.889 -8.007 -3.734 1.00 80.56 105 GLU A O 1
ATOM 847 N N . HIS A 1 106 ? 25.820 -8.849 -4.001 1.00 77.81 106 HIS A N 1
ATOM 848 C CA . HIS A 1 106 ? 26.003 -9.264 -5.396 1.00 77.81 106 HIS A CA 1
ATOM 849 C C . HIS A 1 106 ? 25.239 -8.399 -6.407 1.00 77.81 106 HIS A C 1
ATOM 851 O O . HIS A 1 106 ? 25.604 -8.373 -7.579 1.00 77.81 106 HIS A O 1
ATOM 857 N N . GLU A 1 107 ? 24.196 -7.679 -5.985 1.00 72.06 107 GLU A N 1
ATOM 858 C CA . GLU A 1 107 ? 23.373 -6.841 -6.863 1.00 72.06 107 GLU A CA 1
ATOM 859 C C . GLU A 1 107 ? 22.895 -5.566 -6.135 1.00 72.06 107 GLU A C 1
ATOM 861 O O . GLU A 1 107 ? 23.494 -5.101 -5.169 1.00 72.06 107 GLU A O 1
ATOM 866 N N . SER A 1 108 ? 21.800 -4.960 -6.606 1.00 68.12 108 SER A N 1
ATOM 867 C CA . SER A 1 108 ? 21.063 -3.951 -5.850 1.00 68.12 108 SER A CA 1
ATOM 868 C C . SER A 1 108 ? 19.846 -4.575 -5.164 1.00 68.12 108 SER A C 1
ATOM 870 O O . SER A 1 108 ? 19.157 -5.431 -5.725 1.00 68.12 108 SER A O 1
ATOM 872 N N . LEU A 1 109 ? 19.466 -4.045 -3.995 1.00 63.47 109 LEU A N 1
ATOM 873 C CA . LEU A 1 109 ? 18.199 -4.391 -3.327 1.00 63.47 109 LEU A CA 1
ATOM 874 C C . LEU A 1 109 ? 16.951 -4.163 -4.199 1.00 63.47 109 LEU A C 1
ATOM 876 O O . LEU A 1 109 ? 15.876 -4.673 -3.864 1.00 63.47 109 LEU A O 1
ATOM 880 N N . MET A 1 110 ? 17.092 -3.380 -5.275 1.00 61.28 110 MET A N 1
ATOM 881 C CA . MET A 1 110 ? 16.057 -3.071 -6.254 1.00 61.28 110 MET A CA 1
ATOM 882 C C . MET A 1 110 ? 15.829 -4.190 -7.275 1.00 61.28 110 MET A C 1
ATOM 884 O O . MET A 1 110 ? 14.822 -4.107 -7.965 1.00 61.28 110 MET A O 1
ATOM 888 N N . HIS A 1 111 ? 16.688 -5.216 -7.352 1.00 60.19 111 HIS A N 1
ATOM 889 C CA . HIS A 1 111 ? 16.492 -6.487 -8.073 1.00 60.19 111 HIS A CA 1
ATOM 890 C C . HIS A 1 111 ? 15.666 -6.352 -9.376 1.00 60.19 111 HIS A C 1
ATOM 892 O O . HIS A 1 111 ? 14.457 -6.594 -9.390 1.00 60.19 111 HIS A O 1
ATOM 898 N N . GLY A 1 112 ? 16.291 -5.851 -10.448 1.00 61.59 112 GLY A N 1
ATOM 899 C CA . GLY A 1 112 ? 15.662 -5.671 -11.767 1.00 61.59 112 GLY A CA 1
ATOM 900 C C . GLY A 1 112 ? 14.648 -4.519 -11.896 1.00 61.59 112 GLY A C 1
ATOM 901 O O . GLY A 1 112 ? 14.252 -4.181 -13.008 1.00 61.59 112 GLY A O 1
ATOM 902 N N . ARG A 1 113 ? 14.233 -3.843 -10.810 1.00 67.12 113 ARG A N 1
ATOM 903 C CA . ARG A 1 113 ? 13.279 -2.710 -10.890 1.00 67.12 113 ARG A CA 1
ATOM 904 C C . ARG A 1 113 ? 13.857 -1.493 -11.601 1.00 67.12 113 ARG A C 1
ATOM 906 O O . ARG A 1 113 ? 13.125 -0.803 -12.297 1.00 67.12 113 ARG A O 1
ATOM 913 N N . SER A 1 114 ? 15.151 -1.232 -11.439 1.00 69.44 114 SER A N 1
ATOM 914 C CA . SER A 1 114 ? 15.826 -0.125 -12.124 1.00 69.44 114 SER A CA 1
ATOM 915 C C . SER A 1 114 ? 15.811 -0.328 -13.641 1.00 69.44 114 SER A C 1
ATOM 917 O O . SER A 1 114 ? 15.499 0.594 -14.390 1.00 69.44 114 SER A O 1
ATOM 919 N N . GLU A 1 115 ? 16.065 -1.559 -14.085 1.00 71.88 115 GLU A N 1
ATOM 920 C CA . GLU A 1 115 ? 16.012 -1.962 -15.494 1.00 71.88 115 GLU A CA 1
ATOM 921 C C . GLU A 1 115 ? 14.576 -1.956 -16.021 1.00 71.88 115 GLU A C 1
ATOM 923 O O . GLU A 1 115 ? 14.328 -1.466 -17.120 1.00 71.88 115 GLU A O 1
ATOM 928 N N . LEU A 1 116 ? 13.612 -2.397 -15.207 1.00 75.12 116 LEU A N 1
ATOM 929 C CA . LEU A 1 116 ? 12.187 -2.309 -15.514 1.00 75.12 116 LEU A CA 1
ATOM 930 C C . LEU A 1 116 ? 11.759 -0.855 -15.748 1.00 75.12 116 LEU A C 1
ATOM 932 O O . LEU A 1 116 ? 11.154 -0.546 -16.771 1.00 75.12 116 LEU A O 1
ATOM 936 N N . TYR A 1 117 ? 12.100 0.052 -14.831 1.00 78.00 117 TYR A N 1
ATOM 937 C CA . TYR A 1 117 ? 11.747 1.468 -14.938 1.00 78.00 117 TYR A CA 1
ATOM 938 C C . TYR A 1 117 ? 12.423 2.106 -16.147 1.00 78.00 117 TYR A C 1
ATOM 940 O O . TYR A 1 117 ? 11.778 2.824 -16.905 1.00 78.00 117 TYR A 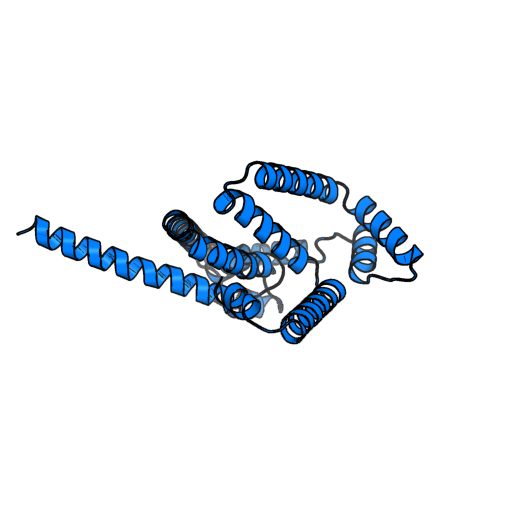O 1
ATOM 948 N N . TYR A 1 118 ? 13.691 1.781 -16.385 1.00 78.12 118 TYR A N 1
ATOM 949 C CA . TYR A 1 118 ? 14.398 2.227 -17.576 1.00 78.12 118 TYR A CA 1
ATOM 950 C C . TYR A 1 118 ? 13.731 1.721 -18.867 1.00 78.12 118 TYR A C 1
ATOM 952 O O . TYR A 1 118 ? 13.523 2.502 -19.793 1.00 78.12 118 TYR A O 1
ATOM 960 N N . SER A 1 119 ? 13.316 0.451 -18.917 1.00 76.38 119 SER A N 1
ATOM 961 C CA . SER A 1 119 ? 12.634 -0.139 -20.079 1.00 76.38 119 SER A CA 1
ATOM 962 C C . SER A 1 119 ? 11.262 0.484 -20.359 1.00 76.38 119 SER A C 1
ATOM 964 O O . SER A 1 119 ? 10.867 0.605 -21.520 1.00 76.38 119 SER A O 1
ATOM 966 N N . ILE A 1 120 ? 10.558 0.931 -19.311 1.00 77.31 120 ILE A N 1
ATOM 967 C CA . ILE A 1 120 ? 9.264 1.610 -19.430 1.00 77.31 120 ILE A CA 1
ATOM 968 C C . ILE A 1 120 ? 9.415 2.887 -20.251 1.00 77.31 120 ILE A C 1
ATOM 970 O O . ILE A 1 120 ? 8.677 3.069 -21.219 1.00 77.31 120 ILE A O 1
ATOM 974 N N . PHE A 1 121 ? 10.390 3.727 -19.902 1.00 80.50 121 PHE A N 1
ATOM 975 C CA . PHE A 1 121 ? 10.577 5.027 -20.545 1.00 80.50 121 PHE A CA 1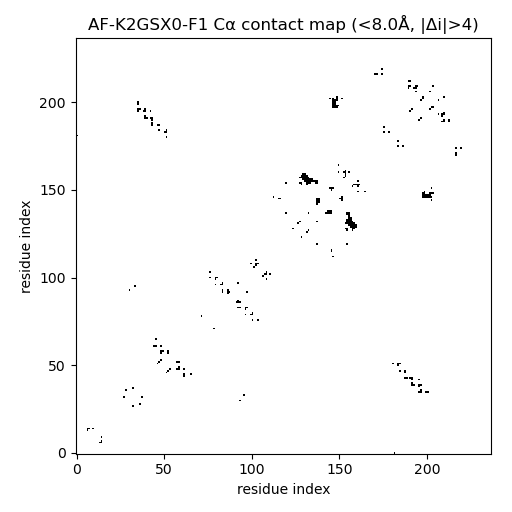
ATOM 976 C C . PHE A 1 121 ? 11.378 4.946 -21.844 1.00 80.50 121 PHE A C 1
ATOM 978 O O . PHE A 1 121 ? 11.055 5.654 -22.790 1.00 80.50 121 PHE A O 1
ATOM 985 N N . LYS A 1 122 ? 12.385 4.066 -21.932 1.00 82.12 122 LYS A N 1
ATOM 986 C CA . LYS A 1 122 ? 13.231 3.942 -23.131 1.00 82.12 122 LYS A CA 1
ATOM 987 C C . LYS A 1 122 ? 12.440 3.547 -24.377 1.00 82.12 122 LYS A C 1
ATOM 989 O O . LYS A 1 122 ? 12.759 4.007 -25.467 1.00 82.12 122 LYS A O 1
ATOM 994 N N . ASN A 1 123 ? 11.438 2.689 -24.211 1.00 75.81 123 ASN A N 1
ATOM 995 C CA . ASN A 1 123 ? 10.656 2.154 -25.323 1.00 75.81 123 ASN A CA 1
ATOM 996 C C . ASN A 1 123 ? 9.345 2.924 -25.552 1.00 75.81 123 ASN A C 1
ATOM 998 O O . ASN A 1 123 ? 8.532 2.492 -26.362 1.00 75.81 123 ASN A O 1
ATOM 1002 N N . ALA A 1 124 ? 9.099 4.014 -24.815 1.00 82.56 124 ALA A N 1
ATOM 1003 C CA . ALA A 1 124 ? 7.882 4.803 -24.962 1.00 82.56 124 ALA A CA 1
ATOM 1004 C C . ALA A 1 124 ? 8.024 5.825 -26.086 1.00 82.56 124 ALA A C 1
ATOM 1006 O O . ALA A 1 124 ? 8.993 6.582 -26.121 1.00 82.56 124 ALA A O 1
ATOM 1007 N N . ASN A 1 125 ? 7.033 5.880 -26.972 1.00 87.19 125 ASN A N 1
ATOM 1008 C CA . ASN A 1 125 ? 6.895 7.010 -27.888 1.00 87.19 125 ASN A CA 1
ATOM 1009 C C . ASN A 1 125 ? 6.207 8.201 -27.187 1.00 87.19 125 ASN A C 1
ATOM 1011 O O . ASN A 1 125 ? 5.609 8.057 -26.120 1.00 87.19 125 ASN A O 1
ATOM 1015 N N . GLU A 1 126 ? 6.280 9.389 -27.790 1.00 87.94 126 GLU A N 1
ATOM 1016 C CA . GLU A 1 126 ? 5.726 10.623 -27.208 1.00 87.94 126 GLU A CA 1
ATOM 1017 C C . GLU A 1 126 ? 4.220 10.524 -26.910 1.00 87.94 126 GLU A C 1
ATOM 1019 O O . GLU A 1 126 ? 3.760 11.007 -25.876 1.00 87.94 126 GLU A O 1
ATOM 1024 N N . TRP A 1 127 ? 3.456 9.837 -27.765 1.00 88.44 127 TRP A N 1
ATOM 1025 C CA . TRP A 1 127 ? 2.019 9.628 -27.570 1.00 88.44 127 TRP A CA 1
ATOM 1026 C C . TRP A 1 127 ? 1.724 8.716 -26.378 1.00 88.44 127 TRP A C 1
ATOM 1028 O O . TRP A 1 127 ? 0.837 9.014 -25.581 1.00 88.44 127 TRP A O 1
ATOM 1038 N N . GLU A 1 128 ? 2.493 7.646 -26.201 1.00 88.69 128 GLU A N 1
ATOM 1039 C CA . GLU A 1 128 ? 2.376 6.726 -25.067 1.00 88.69 128 GLU A CA 1
ATOM 1040 C C . GLU A 1 128 ? 2.744 7.391 -23.740 1.00 88.69 128 GLU A C 1
ATOM 1042 O O . GLU A 1 128 ? 2.166 7.059 -22.708 1.00 88.69 128 GLU A O 1
ATOM 1047 N N . LEU A 1 129 ? 3.663 8.358 -23.738 1.00 86.81 129 LEU A N 1
ATOM 1048 C CA . LEU A 1 129 ? 3.981 9.126 -22.530 1.00 86.81 129 LEU A CA 1
ATOM 1049 C C . LEU A 1 129 ? 2.810 10.019 -22.087 1.00 86.81 129 LEU A C 1
ATOM 1051 O O . LEU A 1 129 ? 2.634 10.260 -20.888 1.00 86.81 129 LEU A O 1
ATOM 1055 N N . VAL A 1 130 ? 2.003 10.504 -23.036 1.00 90.31 130 VAL A N 1
ATOM 1056 C CA . VAL A 1 130 ? 0.869 11.401 -22.766 1.00 90.31 130 VAL A CA 1
ATOM 1057 C C . VAL A 1 130 ? -0.418 10.623 -22.489 1.00 90.31 130 VAL A C 1
ATOM 1059 O O . VAL A 1 130 ? -1.082 10.903 -21.490 1.00 90.31 130 VAL A O 1
ATOM 1062 N N . PHE A 1 131 ? -0.752 9.636 -23.320 1.00 91.62 131 PHE A N 1
ATOM 1063 C CA . PHE A 1 131 ? -2.023 8.898 -23.269 1.00 91.62 131 PHE A CA 1
ATOM 1064 C C . PHE A 1 131 ? -1.911 7.503 -22.649 1.00 91.62 131 PHE A C 1
ATOM 1066 O O . PHE A 1 131 ? -2.929 6.901 -22.313 1.00 91.62 131 PHE A O 1
ATOM 1073 N N . GLY A 1 132 ? -0.691 7.002 -22.455 1.00 91.75 132 GLY A N 1
ATOM 1074 C CA . GLY A 1 132 ? -0.444 5.644 -21.990 1.00 91.75 132 GLY A CA 1
ATOM 1075 C C . GLY A 1 132 ? -0.517 4.611 -23.111 1.00 91.75 132 GLY A C 1
ATOM 1076 O O . GLY A 1 132 ? -0.832 4.909 -24.262 1.00 91.75 132 GLY A O 1
ATOM 1077 N N . ARG A 1 133 ? -0.214 3.362 -22.754 1.00 90.94 133 ARG A N 1
ATOM 1078 C CA . ARG A 1 133 ? -0.254 2.185 -23.639 1.00 90.94 133 ARG A CA 1
ATOM 1079 C C . ARG A 1 133 ? -1.565 1.399 -23.529 1.00 90.94 133 ARG A C 1
ATOM 1081 O O . ARG A 1 133 ? -1.689 0.332 -24.124 1.00 90.94 133 ARG A O 1
ATOM 1088 N N . GLY A 1 134 ? -2.523 1.895 -22.744 1.00 89.94 134 GLY A N 1
ATOM 1089 C CA . GLY A 1 134 ? -3.736 1.169 -22.384 1.00 89.94 134 GLY A CA 1
ATOM 1090 C C . GLY A 1 134 ? -3.501 0.083 -21.330 1.00 89.94 134 GLY A C 1
ATOM 1091 O O . GLY A 1 134 ? -2.368 -0.253 -20.974 1.00 89.94 134 GLY A O 1
ATOM 1092 N N . ILE A 1 135 ? -4.605 -0.467 -20.816 1.00 90.31 135 ILE A N 1
ATOM 1093 C CA . ILE A 1 135 ? -4.605 -1.502 -19.771 1.00 90.31 135 ILE A CA 1
ATOM 1094 C C . ILE A 1 135 ? -3.828 -2.730 -20.257 1.00 90.31 135 ILE A C 1
ATOM 1096 O O . ILE A 1 135 ? -4.132 -3.284 -21.312 1.00 90.31 135 ILE A O 1
ATOM 1100 N N . GLY A 1 136 ? -2.823 -3.155 -19.488 1.00 84.81 136 GLY A N 1
ATOM 1101 C CA . GLY A 1 136 ? -1.979 -4.306 -19.827 1.00 84.81 136 GLY A CA 1
ATOM 1102 C C . GLY A 1 136 ? -1.009 -4.080 -20.996 1.00 84.81 136 GLY A C 1
ATOM 1103 O O . GLY A 1 136 ? -0.261 -4.992 -21.343 1.00 84.81 136 GLY A O 1
ATOM 1104 N N . GLY A 1 137 ? -0.952 -2.881 -21.590 1.00 85.75 137 GLY A N 1
ATOM 1105 C CA . GLY A 1 137 ? -0.075 -2.596 -22.733 1.00 85.75 137 GLY A CA 1
ATOM 1106 C C . GLY A 1 137 ? 1.408 -2.797 -22.405 1.00 85.75 137 GLY A C 1
ATOM 1107 O O . GLY A 1 137 ? 2.149 -3.409 -23.175 1.00 85.75 137 GLY A O 1
ATOM 1108 N N . PHE A 1 138 ? 1.838 -2.368 -21.213 1.00 84.81 138 PHE A N 1
ATOM 1109 C CA . PHE A 1 138 ? 3.197 -2.631 -20.735 1.00 84.81 138 PHE A CA 1
ATOM 1110 C C . PHE A 1 13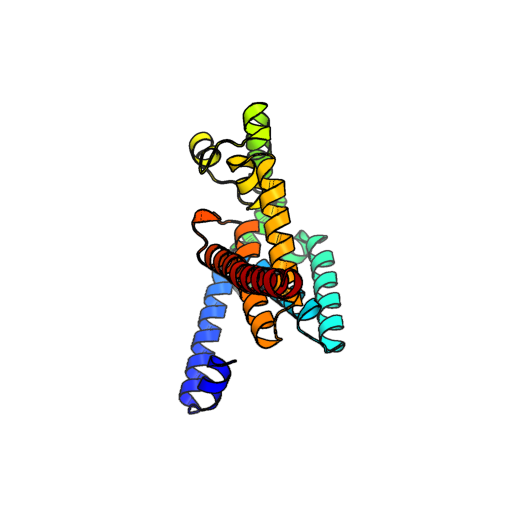8 ? 3.456 -4.125 -20.496 1.00 84.81 138 PHE A C 1
ATOM 1112 O O . PHE A 1 138 ? 4.503 -4.632 -20.900 1.00 84.81 138 PHE A O 1
ATOM 1119 N N . GLU A 1 139 ? 2.497 -4.832 -19.898 1.00 85.06 139 GLU A N 1
ATOM 1120 C CA . GLU A 1 139 ? 2.614 -6.258 -19.569 1.00 85.06 139 GLU A CA 1
ATOM 1121 C C . GLU A 1 139 ? 2.764 -7.114 -20.822 1.00 85.06 139 GLU A C 1
ATOM 1123 O O . GLU A 1 139 ? 3.632 -7.982 -20.880 1.00 85.06 139 GLU A O 1
ATOM 1128 N N . ASN A 1 140 ? 1.989 -6.799 -21.858 1.00 83.62 140 ASN A N 1
ATOM 1129 C CA . ASN A 1 140 ? 2.068 -7.473 -23.146 1.00 83.62 140 ASN A CA 1
ATOM 1130 C C . ASN A 1 140 ? 3.419 -7.231 -23.843 1.00 83.62 140 ASN A C 1
ATOM 1132 O O . ASN A 1 140 ? 3.973 -8.136 -24.456 1.00 83.62 140 ASN A O 1
ATOM 1136 N N . SER A 1 141 ? 3.975 -6.019 -23.722 1.00 79.62 141 SER A N 1
ATOM 1137 C CA . SER A 1 141 ? 5.249 -5.656 -24.363 1.00 79.62 141 SER A CA 1
ATOM 1138 C C . SER A 1 141 ? 6.499 -6.164 -23.634 1.00 79.62 141 SER A C 1
ATOM 1140 O O . SER A 1 141 ? 7.520 -6.410 -24.268 1.00 79.62 141 SER A O 1
ATOM 1142 N N . SER A 1 142 ? 6.443 -6.296 -22.307 1.00 78.00 142 SER A N 1
ATOM 1143 C CA . SER A 1 142 ? 7.614 -6.589 -21.466 1.00 78.00 142 SER A CA 1
ATOM 1144 C C . SER A 1 142 ? 7.587 -7.980 -20.830 1.00 78.00 142 SER A C 1
ATOM 1146 O O . SER A 1 142 ? 8.590 -8.409 -20.264 1.00 78.00 142 SER A O 1
ATOM 1148 N N . GLY A 1 143 ? 6.451 -8.685 -20.889 1.00 79.62 143 GLY A N 1
ATOM 1149 C CA . GLY A 1 143 ? 6.249 -9.974 -20.222 1.00 79.62 143 GLY A CA 1
ATOM 1150 C C . GLY A 1 143 ? 6.164 -9.883 -18.692 1.00 79.62 143 GLY A C 1
ATOM 1151 O O . GLY A 1 143 ? 6.140 -10.911 -18.018 1.00 79.62 143 GLY A O 1
ATOM 1152 N N . THR A 1 144 ? 6.129 -8.673 -18.124 1.00 78.00 144 THR A N 1
ATOM 1153 C CA . THR A 1 144 ? 6.091 -8.418 -16.677 1.00 78.00 144 THR A CA 1
ATOM 1154 C C . THR A 1 144 ? 5.287 -7.151 -16.354 1.00 78.00 144 THR A C 1
ATOM 1156 O O . THR A 1 144 ? 4.935 -6.388 -17.245 1.00 78.00 144 THR A O 1
ATOM 1159 N N . TYR A 1 145 ? 4.967 -6.900 -15.084 1.00 74.62 145 TYR A N 1
ATOM 1160 C CA . TYR A 1 145 ? 4.151 -5.755 -14.669 1.00 74.62 145 TYR A CA 1
ATOM 1161 C C . TYR A 1 145 ? 4.964 -4.697 -13.928 1.00 74.62 145 TYR A C 1
ATOM 1163 O O . TYR A 1 145 ? 5.934 -4.987 -13.224 1.00 74.62 145 TYR A O 1
ATOM 1171 N N . ALA A 1 146 ? 4.536 -3.440 -14.044 1.00 72.81 146 ALA A N 1
ATOM 1172 C CA . ALA A 1 146 ? 5.102 -2.351 -13.266 1.00 72.81 146 ALA A CA 1
ATOM 1173 C C . ALA A 1 146 ? 4.811 -2.610 -11.778 1.00 72.81 146 ALA A C 1
ATOM 1175 O O . ALA A 1 146 ? 3.681 -2.469 -11.312 1.00 72.81 146 ALA A O 1
ATOM 1176 N N . HIS A 1 147 ? 5.832 -3.011 -11.015 1.00 73.88 147 HIS A N 1
ATOM 1177 C CA . HIS A 1 147 ? 5.744 -3.356 -9.587 1.00 73.88 147 HIS A CA 1
ATOM 1178 C C . HIS A 1 147 ? 5.467 -2.148 -8.656 1.00 73.88 147 HIS A C 1
ATOM 1180 O O . HIS A 1 147 ? 5.888 -2.133 -7.498 1.00 73.88 147 HIS A O 1
ATOM 1186 N N . ASN A 1 148 ? 4.768 -1.126 -9.152 1.00 84.31 148 ASN A N 1
ATOM 1187 C CA . ASN A 1 148 ? 4.338 0.069 -8.441 1.00 84.31 148 ASN A CA 1
ATOM 1188 C C . ASN A 1 148 ? 3.051 0.607 -9.090 1.00 84.31 148 ASN A C 1
ATOM 1190 O O . ASN A 1 148 ? 3.038 0.875 -10.288 1.00 84.31 148 ASN A O 1
ATOM 1194 N N . MET A 1 149 ? 1.980 0.807 -8.317 1.00 86.88 149 MET A N 1
ATOM 1195 C CA . MET A 1 149 ? 0.695 1.272 -8.861 1.00 86.88 149 MET A CA 1
ATOM 1196 C C . MET A 1 149 ? 0.756 2.641 -9.545 1.00 86.88 149 MET A C 1
ATOM 1198 O O . MET A 1 149 ? 0.053 2.819 -10.530 1.00 86.88 149 MET A O 1
ATOM 1202 N N . PHE A 1 150 ? 1.572 3.596 -9.091 1.00 87.62 150 PHE A N 1
ATOM 1203 C CA . PHE A 1 150 ? 1.674 4.884 -9.789 1.00 87.62 150 PHE A CA 1
ATOM 1204 C C . PHE A 1 150 ? 2.317 4.714 -11.156 1.00 87.62 150 PHE A C 1
ATOM 1206 O O . PHE A 1 150 ? 1.835 5.270 -12.137 1.00 87.62 150 PHE A O 1
ATOM 1213 N N . LEU A 1 151 ? 3.360 3.891 -11.225 1.00 86.38 151 LEU A N 1
ATOM 1214 C CA . LEU A 1 151 ? 4.011 3.584 -12.486 1.00 86.38 151 LEU A CA 1
ATOM 1215 C C . LEU A 1 151 ? 3.101 2.768 -13.408 1.00 86.38 151 LEU A C 1
ATOM 1217 O O . LEU A 1 151 ? 3.036 3.063 -14.589 1.00 86.38 151 LEU A O 1
ATOM 1221 N N . SER A 1 152 ? 2.358 1.802 -12.866 1.00 88.94 152 SER A N 1
ATOM 1222 C CA . SER A 1 152 ? 1.358 1.021 -13.603 1.00 88.94 152 SER A CA 1
ATOM 1223 C C . SER A 1 152 ? 0.263 1.924 -14.178 1.00 88.94 152 SER A C 1
ATOM 1225 O O . SER A 1 152 ? 0.010 1.877 -15.378 1.00 88.94 152 SER A O 1
ATOM 1227 N N . LEU A 1 153 ? -0.307 2.824 -13.371 1.00 91.00 153 LEU A N 1
ATOM 1228 C CA . LEU A 1 153 ? -1.283 3.807 -13.846 1.00 91.00 153 LEU A CA 1
ATOM 1229 C C . LEU A 1 153 ? -0.682 4.735 -14.906 1.00 91.00 153 LEU A C 1
ATOM 1231 O O . LEU A 1 153 ? -1.343 5.025 -15.898 1.00 91.00 153 LEU A O 1
ATOM 1235 N N . TYR A 1 154 ? 0.564 5.176 -14.730 1.00 91.12 154 TYR A N 1
ATOM 1236 C CA . TYR A 1 154 ? 1.249 5.997 -15.724 1.00 91.12 154 TYR A CA 1
ATOM 1237 C C . TYR A 1 154 ? 1.487 5.239 -17.034 1.00 91.12 154 TYR A C 1
ATOM 1239 O O . TYR A 1 154 ? 1.231 5.774 -18.103 1.00 91.12 154 TYR A O 1
ATOM 1247 N N . THR A 1 155 ? 1.906 3.975 -16.988 1.00 90.19 155 THR A N 1
ATOM 1248 C CA . THR A 1 155 ? 2.087 3.178 -18.210 1.00 90.19 155 THR A CA 1
ATOM 1249 C C . THR A 1 155 ? 0.778 2.914 -18.944 1.00 90.19 155 THR A C 1
ATOM 1251 O O . THR A 1 155 ? 0.785 2.797 -20.165 1.00 90.19 155 THR A O 1
ATOM 1254 N N . GLU A 1 156 ? -0.342 2.826 -18.226 1.00 92.00 156 GLU A N 1
ATOM 1255 C CA . GLU A 1 156 ? -1.653 2.533 -18.812 1.00 92.00 156 GLU A CA 1
ATOM 1256 C C . GLU A 1 156 ? -2.362 3.786 -19.332 1.00 92.00 156 GLU A C 1
ATOM 1258 O O . GLU A 1 156 ? -2.957 3.735 -20.406 1.00 92.00 156 GLU A O 1
ATOM 1263 N N . PHE A 1 157 ? -2.268 4.903 -18.605 1.00 93.50 157 PHE A N 1
ATOM 1264 C CA . PHE A 1 157 ? -3.036 6.128 -18.865 1.00 93.50 157 PHE A CA 1
ATOM 1265 C C . PHE A 1 157 ? -2.171 7.370 -19.149 1.00 93.50 157 PHE A C 1
ATOM 1267 O O . PHE A 1 157 ? -2.701 8.468 -19.306 1.00 93.50 157 PHE A O 1
ATOM 1274 N N . GLY A 1 158 ? -0.843 7.249 -19.164 1.00 91.94 158 GLY A N 1
ATOM 1275 C CA . GLY A 1 158 ? 0.078 8.361 -19.407 1.00 91.94 158 GLY A CA 1
ATOM 1276 C C . GLY A 1 158 ? -0.079 9.475 -18.375 1.00 91.94 158 GLY A C 1
ATOM 1277 O O . GLY A 1 158 ? -0.309 9.225 -17.188 1.00 91.94 158 GLY A O 1
ATOM 1278 N N . MET A 1 159 ? -0.013 10.730 -18.812 1.00 91.88 159 MET A N 1
ATOM 1279 C CA . MET A 1 159 ? -0.194 11.898 -17.942 1.00 91.88 159 MET A CA 1
ATOM 1280 C C . MET A 1 159 ? -1.600 11.996 -17.333 1.00 91.88 159 MET A C 1
ATOM 1282 O O . MET A 1 159 ? -1.753 12.583 -16.260 1.00 91.88 159 MET A O 1
ATOM 1286 N N . ILE A 1 160 ? -2.620 11.379 -17.943 1.00 92.31 160 ILE A N 1
ATOM 1287 C CA . ILE A 1 160 ? -3.990 11.353 -17.396 1.00 92.31 160 ILE A CA 1
ATOM 1288 C C . ILE A 1 160 ? -4.009 10.671 -16.020 1.00 92.31 160 ILE A C 1
ATOM 1290 O O . ILE A 1 160 ? -4.774 11.062 -15.134 1.00 92.31 160 ILE A O 1
ATOM 1294 N N . SER A 1 161 ? -3.102 9.714 -15.795 1.00 92.12 161 SER A N 1
ATOM 1295 C CA . SER A 1 161 ? -2.935 9.047 -14.500 1.00 92.12 161 SER A CA 1
ATOM 1296 C C . SER A 1 161 ? -2.709 10.020 -13.340 1.00 92.12 161 SER A C 1
ATOM 1298 O O . SER A 1 161 ? -3.195 9.766 -12.239 1.00 92.12 161 SER A O 1
ATOM 1300 N N . ILE A 1 162 ? -2.050 11.161 -13.575 1.00 91.56 162 ILE A N 1
ATOM 1301 C CA . ILE A 1 162 ? -1.794 12.176 -12.548 1.00 91.56 162 ILE A CA 1
ATOM 1302 C C . ILE A 1 162 ? -3.121 12.720 -12.017 1.00 91.56 162 ILE A C 1
ATOM 1304 O O . ILE A 1 162 ? -3.318 12.788 -10.805 1.00 91.56 162 ILE A O 1
ATOM 1308 N N . PHE A 1 163 ? -4.067 13.037 -12.903 1.00 92.19 163 PHE A N 1
ATOM 1309 C CA . PHE A 1 163 ? -5.388 13.524 -12.506 1.00 92.19 163 PHE A CA 1
ATOM 1310 C C . PHE A 1 163 ? -6.190 12.453 -11.765 1.00 92.19 163 PHE A C 1
ATOM 1312 O O . PHE A 1 163 ? -6.813 12.759 -10.748 1.00 92.19 163 PHE A O 1
ATOM 1319 N N . ILE A 1 164 ? -6.121 11.194 -12.210 1.00 91.12 164 ILE A N 1
ATOM 1320 C CA . ILE A 1 164 ? -6.769 10.058 -11.534 1.00 91.12 164 ILE A CA 1
ATOM 1321 C C . ILE A 1 164 ? -6.219 9.903 -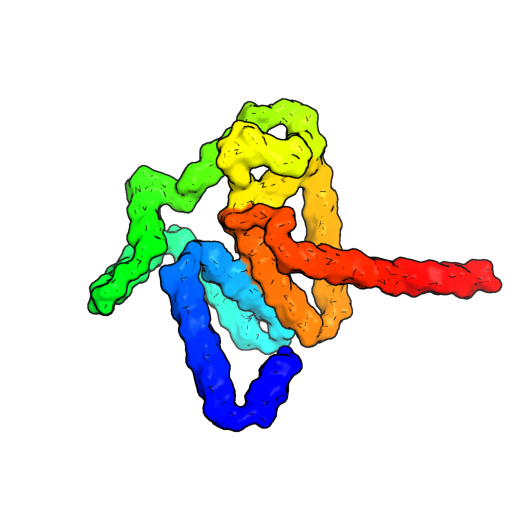10.109 1.00 91.12 164 ILE A C 1
ATOM 1323 O O . ILE A 1 164 ? -6.988 9.796 -9.151 1.00 91.12 164 ILE A O 1
ATOM 1327 N N . ILE A 1 165 ? -4.894 9.941 -9.951 1.00 91.19 165 ILE A N 1
ATOM 1328 C CA . ILE A 1 165 ? -4.215 9.820 -8.657 1.00 91.19 165 ILE A CA 1
ATOM 1329 C C . ILE A 1 165 ? -4.583 10.994 -7.746 1.00 91.19 165 ILE A C 1
ATOM 1331 O O . ILE A 1 165 ? -4.953 10.776 -6.591 1.00 91.19 165 ILE A O 1
ATOM 1335 N N . LEU A 1 166 ? -4.527 12.229 -8.250 1.00 91.12 166 LEU A N 1
ATOM 1336 C CA . LEU A 1 166 ? -4.876 13.420 -7.477 1.00 91.12 166 LEU A CA 1
ATOM 1337 C C . LEU A 1 166 ? -6.341 13.396 -7.035 1.00 91.12 166 LEU A C 1
ATOM 1339 O O . LEU A 1 166 ? -6.623 13.634 -5.860 1.00 91.12 166 LEU A O 1
ATOM 1343 N N . PHE A 1 167 ? -7.264 13.048 -7.934 1.00 91.31 167 PHE A N 1
ATOM 1344 C CA . PHE A 1 167 ? -8.682 12.894 -7.612 1.00 91.31 167 PHE A CA 1
ATOM 1345 C C . PHE A 1 167 ? -8.904 11.823 -6.540 1.00 91.31 167 PHE A C 1
ATOM 1347 O O . PHE A 1 167 ? -9.648 12.045 -5.578 1.00 91.31 167 PHE A O 1
ATOM 1354 N N . PHE A 1 168 ? -8.235 10.677 -6.669 1.00 90.75 168 PHE A N 1
ATOM 1355 C CA . PHE A 1 168 ? -8.325 9.583 -5.711 1.00 90.75 168 PHE A CA 1
ATOM 1356 C C . PHE A 1 168 ? -7.800 9.997 -4.330 1.00 90.75 168 PHE A C 1
ATOM 1358 O O . PHE A 1 168 ? -8.507 9.839 -3.333 1.00 90.75 168 PHE A O 1
ATOM 1365 N N . ILE A 1 169 ? -6.611 10.606 -4.259 1.00 89.75 169 ILE A N 1
ATOM 1366 C CA . ILE A 1 169 ? -6.016 11.104 -3.008 1.00 89.75 169 ILE A CA 1
ATOM 1367 C C . ILE A 1 169 ? -6.912 12.169 -2.370 1.00 89.75 169 ILE A C 1
ATOM 1369 O O . ILE A 1 169 ? -7.214 12.086 -1.176 1.00 89.75 169 ILE A O 1
ATOM 1373 N N . PHE A 1 170 ? -7.380 13.147 -3.148 1.00 89.81 170 PHE A N 1
ATOM 1374 C CA . PHE A 1 170 ? -8.276 14.194 -2.662 1.00 89.81 170 PHE A CA 1
ATOM 1375 C C . PHE A 1 170 ? -9.557 13.598 -2.067 1.00 89.81 170 PHE A C 1
ATOM 1377 O O . PHE A 1 170 ? -9.932 13.908 -0.932 1.00 89.81 170 PHE A O 1
ATOM 1384 N N . SER A 1 171 ? -10.193 12.680 -2.795 1.00 89.38 171 SER A N 1
ATOM 1385 C CA . SER A 1 171 ? -11.415 12.010 -2.358 1.00 89.38 171 SER A CA 1
ATOM 1386 C C . SER A 1 171 ? -11.201 11.202 -1.079 1.00 89.38 171 SER A C 1
ATOM 1388 O O . SER A 1 171 ? -12.009 11.289 -0.149 1.00 89.38 171 SER A O 1
ATOM 1390 N N . LEU A 1 172 ? -10.078 10.484 -0.975 1.00 88.88 172 LEU A N 1
ATOM 1391 C CA . LEU A 1 172 ? -9.696 9.767 0.239 1.00 88.88 172 LEU A CA 1
ATOM 1392 C C . LEU A 1 172 ? -9.554 10.701 1.435 1.00 88.88 172 LEU A C 1
ATOM 1394 O O . LEU A 1 172 ? -10.150 10.440 2.482 1.00 88.88 172 LEU A O 1
ATOM 1398 N N . VAL A 1 173 ? -8.822 11.807 1.287 1.00 87.25 173 VAL A N 1
ATOM 1399 C CA . VAL A 1 173 ? -8.640 12.799 2.357 1.00 87.25 173 VAL A CA 1
ATOM 1400 C C . VAL A 1 173 ? -9.991 13.356 2.807 1.00 87.25 173 VAL A C 1
ATOM 1402 O O . VAL A 1 173 ? -10.259 13.444 4.009 1.00 87.25 173 VAL A O 1
ATOM 1405 N N . MET A 1 174 ? -10.878 13.681 1.866 1.00 85.69 174 MET A N 1
ATOM 1406 C CA . MET A 1 174 ? -12.209 14.217 2.160 1.00 85.69 174 MET A CA 1
ATOM 1407 C C . MET A 1 174 ? -13.095 13.212 2.897 1.00 85.69 174 MET A C 1
ATOM 1409 O O . MET A 1 174 ? -13.764 13.559 3.880 1.00 85.69 174 MET A O 1
ATOM 1413 N N . ILE A 1 175 ? -13.085 11.948 2.476 1.00 86.56 175 ILE A N 1
ATOM 1414 C CA . ILE A 1 175 ? -13.823 10.883 3.157 1.00 86.56 175 ILE A CA 1
ATOM 1415 C C . ILE A 1 175 ? -13.269 10.677 4.552 1.00 86.56 175 ILE A C 1
ATOM 1417 O O . ILE A 1 175 ? -14.060 10.613 5.496 1.00 86.56 175 ILE A O 1
ATOM 1421 N N . PHE A 1 176 ? -11.946 10.614 4.689 1.00 84.38 176 PHE A N 1
ATOM 1422 C CA . PHE A 1 176 ? -11.282 10.384 5.959 1.00 84.38 176 PHE A CA 1
ATOM 1423 C C . PHE A 1 176 ? -11.605 11.503 6.954 1.00 84.38 176 PHE A C 1
ATOM 1425 O O . PHE A 1 176 ? -12.076 11.218 8.055 1.00 84.38 176 PHE A O 1
ATOM 1432 N N . LYS A 1 177 ? -11.465 12.777 6.558 1.00 81.50 177 LYS A N 1
ATOM 1433 C CA . LYS A 1 177 ? -11.783 13.945 7.403 1.00 81.50 177 LYS A CA 1
ATOM 1434 C C . LYS A 1 177 ? -13.230 13.929 7.901 1.00 81.50 177 LYS A C 1
ATOM 1436 O O . LYS A 1 177 ? -13.459 14.113 9.093 1.00 81.50 177 LYS A O 1
ATOM 1441 N N . LYS A 1 178 ? -14.187 13.645 7.011 1.00 82.12 178 LYS A N 1
ATOM 1442 C CA . LYS A 1 178 ? -15.632 13.652 7.310 1.00 82.12 178 LYS A CA 1
ATOM 1443 C C . LYS A 1 178 ? -16.144 12.368 7.985 1.00 82.12 178 LYS A C 1
ATOM 1445 O O . LYS A 1 178 ? -17.343 12.245 8.216 1.00 82.12 178 LYS A O 1
ATOM 1450 N N . SER A 1 179 ? -15.298 11.366 8.226 1.00 80.62 179 SER A N 1
ATOM 1451 C CA . SER A 1 179 ? -15.733 10.075 8.779 1.00 80.62 179 SER A CA 1
ATOM 1452 C C . SER A 1 179 ? -15.715 10.051 10.307 1.00 80.62 179 SER A C 1
ATOM 1454 O O . SER A 1 179 ? -14.814 10.598 10.945 1.00 80.62 179 SER A O 1
ATOM 1456 N N . LYS A 1 180 ? -16.692 9.353 10.903 1.00 77.06 180 LYS A N 1
ATOM 1457 C CA . LYS A 1 180 ? -16.697 9.020 12.338 1.00 77.06 180 LYS A CA 1
ATOM 1458 C C . LYS A 1 180 ? -15.480 8.160 12.701 1.00 77.06 180 LYS A C 1
ATOM 1460 O O . LYS A 1 180 ? -14.910 7.491 11.840 1.00 77.06 180 LYS A O 1
ATOM 1465 N N . VAL A 1 181 ? -15.099 8.150 13.979 1.00 69.12 181 VAL A N 1
ATOM 1466 C CA . VAL A 1 181 ? -13.894 7.448 14.462 1.00 69.12 181 VAL A CA 1
ATOM 1467 C C . VAL A 1 181 ? -13.917 5.949 14.136 1.00 69.12 181 VAL A C 1
ATOM 1469 O O . VAL A 1 181 ? -12.885 5.421 13.725 1.00 69.12 181 VAL A O 1
ATOM 1472 N N . GLU A 1 182 ? -15.058 5.253 14.248 1.00 68.88 182 GLU A N 1
ATOM 1473 C CA . GLU A 1 182 ? -15.110 3.830 13.868 1.00 68.88 182 GLU A CA 1
ATOM 1474 C C . GLU A 1 182 ? -14.872 3.617 12.369 1.00 68.88 182 GLU A C 1
ATOM 1476 O O . GLU A 1 182 ? -14.120 2.721 11.988 1.00 68.88 182 GLU A O 1
ATOM 1481 N N . ASN A 1 183 ? -15.443 4.480 11.527 1.00 79.00 183 ASN A N 1
ATOM 1482 C CA . ASN A 1 183 ? -15.261 4.419 10.077 1.00 79.00 183 ASN A CA 1
ATOM 1483 C C . ASN A 1 183 ? -13.820 4.754 9.679 1.00 79.00 183 ASN A C 1
ATOM 1485 O O . ASN A 1 183 ? -13.287 4.135 8.766 1.00 79.00 183 ASN A O 1
ATOM 1489 N N . LYS A 1 184 ? -13.159 5.675 10.393 1.00 78.69 184 LYS A N 1
ATOM 1490 C CA . LYS A 1 184 ? -11.736 5.978 10.186 1.00 78.69 184 LYS A CA 1
ATOM 1491 C C . LYS A 1 184 ? -10.858 4.752 10.416 1.00 78.69 184 LYS A C 1
ATOM 1493 O O . LYS A 1 184 ? -9.998 4.490 9.592 1.00 78.69 184 LYS A O 1
ATOM 1498 N N . LYS A 1 185 ? -11.113 3.956 11.463 1.00 76.44 185 LYS A N 1
ATOM 1499 C CA . LYS A 1 185 ? -10.370 2.703 11.710 1.00 76.44 185 LYS A CA 1
ATOM 1500 C C . LYS A 1 185 ? -10.503 1.722 10.547 1.00 76.44 185 LYS A C 1
ATOM 1502 O O . LYS A 1 185 ? -9.506 1.166 10.102 1.00 76.44 185 LYS A O 1
ATOM 1507 N N . PHE A 1 186 ? -11.725 1.531 10.053 1.00 82.31 186 PHE A N 1
ATOM 1508 C CA . PHE A 1 186 ? -11.977 0.666 8.904 1.00 82.31 186 PHE A CA 1
ATOM 1509 C C . PHE A 1 186 ? -11.285 1.185 7.633 1.00 82.31 186 PHE A C 1
ATOM 1511 O O . PHE A 1 186 ? -10.600 0.424 6.957 1.00 82.31 186 PHE A O 1
ATOM 1518 N N . LEU A 1 187 ? -11.381 2.489 7.362 1.00 85.12 187 LEU A N 1
ATOM 1519 C CA . LEU A 1 187 ? -10.693 3.131 6.240 1.00 85.12 187 LEU A CA 1
ATOM 1520 C C . LEU A 1 187 ? -9.170 3.010 6.348 1.00 85.12 187 LEU A C 1
ATOM 1522 O O . LEU A 1 187 ? -8.525 2.747 5.345 1.00 85.12 187 LEU A O 1
ATOM 1526 N N . THR A 1 188 ? -8.587 3.145 7.543 1.00 82.50 188 THR A N 1
ATOM 1527 C CA . THR A 1 188 ? -7.146 2.945 7.768 1.00 82.50 188 THR A CA 1
ATOM 1528 C C . THR A 1 188 ? -6.715 1.527 7.404 1.00 82.50 188 THR A C 1
ATOM 1530 O O . THR A 1 188 ? -5.712 1.374 6.716 1.00 82.50 188 THR A O 1
ATOM 1533 N N . ILE A 1 189 ? -7.474 0.500 7.805 1.00 82.62 189 ILE A N 1
ATOM 1534 C CA . ILE A 1 189 ? -7.190 -0.895 7.419 1.00 82.62 189 ILE A CA 1
ATOM 1535 C C . ILE A 1 189 ? -7.263 -1.046 5.899 1.00 82.62 189 ILE A C 1
ATOM 1537 O O . ILE A 1 189 ? -6.362 -1.619 5.292 1.00 82.62 189 ILE A O 1
ATOM 1541 N N . LEU A 1 190 ? -8.317 -0.509 5.282 1.00 85.25 190 LEU A N 1
ATOM 1542 C CA . LEU A 1 190 ? -8.544 -0.654 3.849 1.00 85.25 190 LEU A CA 1
ATOM 1543 C C . LEU A 1 190 ? -7.467 0.065 3.026 1.00 85.25 190 LEU A C 1
ATOM 1545 O O . LEU A 1 190 ? -6.947 -0.509 2.075 1.00 85.25 190 LEU A O 1
ATOM 1549 N N . ILE A 1 191 ? -7.080 1.282 3.418 1.00 86.25 191 ILE A N 1
ATOM 1550 C CA . ILE A 1 191 ? -5.997 2.057 2.793 1.00 86.25 191 ILE A CA 1
ATOM 1551 C C . ILE A 1 191 ? -4.659 1.342 2.966 1.00 86.25 191 ILE A C 1
ATOM 1553 O O . ILE A 1 191 ? -3.919 1.202 1.995 1.00 86.25 191 ILE A O 1
ATOM 1557 N N . ALA A 1 192 ? -4.358 0.872 4.180 1.00 82.56 192 ALA A N 1
ATOM 1558 C CA . ALA A 1 192 ? -3.128 0.144 4.437 1.00 82.56 192 ALA A CA 1
ATOM 1559 C C . ALA A 1 192 ? -3.059 -1.104 3.553 1.00 82.56 192 ALA A C 1
ATOM 1561 O O . ALA A 1 192 ? -2.106 -1.234 2.801 1.00 82.56 192 ALA A O 1
ATOM 1562 N N . ASN A 1 193 ? -4.083 -1.957 3.535 1.00 81.06 193 ASN A N 1
ATOM 1563 C CA . ASN A 1 193 ? -4.054 -3.192 2.746 1.00 81.06 193 ASN A CA 1
ATOM 1564 C C . ASN A 1 193 ? -4.073 -2.963 1.228 1.00 81.06 193 ASN A C 1
ATOM 1566 O O . ASN A 1 193 ? -3.409 -3.696 0.498 1.00 81.06 193 ASN A O 1
ATOM 1570 N N . SER A 1 194 ? -4.811 -1.963 0.741 1.00 84.88 194 SER A N 1
ATOM 1571 C CA . SER A 1 194 ? -4.903 -1.687 -0.697 1.00 84.88 194 SER A CA 1
ATOM 1572 C C . SER A 1 194 ? -3.649 -0.992 -1.222 1.00 84.88 194 SER A C 1
ATOM 1574 O O . SER A 1 194 ? -2.954 -1.538 -2.073 1.00 84.88 194 SER A O 1
ATOM 1576 N N . ILE A 1 195 ? -3.314 0.191 -0.707 1.00 80.88 195 ILE A N 1
ATOM 1577 C CA . ILE A 1 195 ? -2.279 1.042 -1.304 1.00 80.88 195 ILE A CA 1
ATOM 1578 C C . ILE A 1 195 ? -0.887 0.451 -1.082 1.00 80.88 195 ILE A C 1
ATOM 1580 O O . ILE A 1 195 ? -0.091 0.392 -2.015 1.00 80.88 195 ILE A O 1
ATOM 1584 N N . SER A 1 196 ? -0.574 -0.036 0.121 1.00 75.12 196 SER A N 1
ATOM 1585 C CA . SER A 1 196 ? 0.793 -0.493 0.408 1.00 75.12 196 SER A CA 1
ATOM 1586 C C . SER A 1 196 ? 1.176 -1.765 -0.358 1.00 75.12 196 SER A C 1
ATOM 1588 O O . SER A 1 196 ? 2.284 -1.850 -0.886 1.00 75.12 196 SER A O 1
ATOM 1590 N N . LYS A 1 197 ? 0.241 -2.709 -0.530 1.00 78.88 197 LYS A N 1
ATOM 1591 C CA . LYS A 1 197 ? 0.426 -3.896 -1.379 1.00 78.88 197 LYS A CA 1
ATOM 1592 C C . LYS A 1 197 ? 0.690 -3.501 -2.836 1.00 78.88 197 LYS A C 1
ATOM 1594 O O . LYS A 1 197 ? 1.581 -4.053 -3.489 1.00 78.88 197 LYS A O 1
ATOM 1599 N N . LEU A 1 198 ? -0.059 -2.515 -3.328 1.00 76.31 198 LEU A N 1
ATOM 1600 C CA . LEU A 1 198 ? 0.026 -1.999 -4.695 1.00 76.31 198 LEU A CA 1
ATOM 1601 C C . LEU A 1 198 ? 1.285 -1.169 -4.974 1.00 76.31 198 LEU A C 1
ATOM 1603 O O . LEU A 1 198 ? 1.729 -1.092 -6.116 1.00 76.31 198 LEU A O 1
ATOM 1607 N N . MET A 1 199 ? 1.912 -0.600 -3.948 1.00 75.44 199 MET A N 1
ATOM 1608 C CA . MET A 1 199 ? 3.204 0.084 -4.075 1.00 75.44 199 MET A CA 1
ATOM 1609 C C . MET A 1 199 ? 4.394 -0.864 -4.225 1.00 75.44 199 MET A C 1
ATOM 1611 O O . MET A 1 199 ? 5.483 -0.412 -4.575 1.00 75.44 199 MET A O 1
ATOM 1615 N N . ILE A 1 200 ? 4.210 -2.155 -3.934 1.00 69.50 200 ILE A N 1
ATOM 1616 C CA . ILE A 1 200 ? 5.337 -3.071 -3.743 1.00 69.50 200 ILE A CA 1
ATOM 1617 C C . ILE A 1 200 ? 5.344 -4.204 -4.755 1.00 69.50 200 ILE A C 1
ATOM 1619 O O . ILE A 1 200 ? 6.417 -4.510 -5.276 1.00 69.50 200 ILE A O 1
ATOM 1623 N N . SER A 1 201 ? 4.215 -4.884 -4.983 1.00 65.69 201 SER A N 1
ATOM 1624 C CA . SER A 1 201 ? 4.244 -6.114 -5.795 1.00 65.69 201 SER A CA 1
ATOM 1625 C C . SER A 1 201 ? 2.880 -6.622 -6.270 1.00 65.69 201 SER A C 1
ATOM 1627 O O . SER A 1 201 ? 2.696 -7.826 -6.414 1.00 65.69 201 SER A O 1
ATOM 1629 N N . SER A 1 202 ? 1.915 -5.752 -6.563 1.00 74.81 202 SER A N 1
ATOM 1630 C CA . SER A 1 202 ? 0.584 -6.211 -6.981 1.00 74.81 202 SER A CA 1
ATOM 1631 C C . SER A 1 202 ? 0.007 -5.395 -8.126 1.00 74.81 202 SER A C 1
ATOM 1633 O O . SER A 1 202 ? 0.288 -4.209 -8.260 1.00 74.81 202 SER A O 1
ATOM 1635 N N . ILE A 1 203 ? -0.841 -6.053 -8.913 1.00 82.06 203 ILE A N 1
ATOM 1636 C CA . ILE A 1 203 ? -1.606 -5.451 -10.004 1.00 82.06 203 ILE A CA 1
ATOM 1637 C C . ILE A 1 203 ? -2.875 -4.838 -9.413 1.00 82.06 203 ILE A C 1
ATOM 1639 O O . ILE A 1 203 ? -3.610 -5.501 -8.674 1.00 82.06 203 ILE A O 1
ATOM 1643 N N . HIS A 1 204 ? -3.127 -3.570 -9.725 1.00 85.56 204 HIS A N 1
ATOM 1644 C CA . HIS A 1 204 ? -4.235 -2.811 -9.151 1.00 85.56 204 HIS A CA 1
ATOM 1645 C C . HIS A 1 204 ? -5.603 -3.296 -9.641 1.00 85.56 204 HIS A C 1
ATOM 1647 O O . HIS A 1 204 ? -6.522 -3.407 -8.831 1.00 85.56 204 HIS A O 1
ATOM 1653 N N . TRP A 1 205 ? -5.702 -3.749 -10.894 1.00 87.44 205 TRP A N 1
ATOM 1654 C CA . TRP A 1 205 ? -6.908 -4.374 -11.447 1.00 87.44 205 TRP A CA 1
ATOM 1655 C C . TRP A 1 205 ? -7.412 -5.579 -10.644 1.00 87.44 205 TRP A C 1
ATOM 1657 O O . TRP A 1 205 ? -8.617 -5.786 -10.546 1.00 87.44 205 TRP A O 1
ATOM 1667 N N . ARG A 1 206 ? -6.512 -6.338 -10.006 1.00 84.81 206 ARG A N 1
ATOM 1668 C CA . ARG A 1 206 ? -6.850 -7.549 -9.233 1.00 84.81 206 ARG A CA 1
ATOM 1669 C C . ARG A 1 206 ? -7.076 -7.286 -7.739 1.00 84.81 206 ARG A C 1
ATOM 1671 O O . ARG A 1 206 ? -7.325 -8.221 -6.983 1.00 84.81 206 ARG A O 1
ATOM 1678 N N . SER A 1 207 ? -6.952 -6.038 -7.291 1.00 86.19 207 SER A N 1
ATOM 1679 C CA . SER A 1 207 ? -7.046 -5.678 -5.875 1.00 86.19 207 SER A CA 1
ATOM 1680 C C . SER A 1 207 ? -8.491 -5.394 -5.479 1.00 86.19 207 SER A C 1
ATOM 1682 O O . SER A 1 207 ? -9.000 -4.287 -5.656 1.00 86.19 207 SER A O 1
ATOM 1684 N N . SER A 1 208 ? -9.164 -6.400 -4.919 1.00 87.56 208 SER A N 1
ATOM 1685 C CA . SER A 1 208 ? -10.537 -6.271 -4.409 1.00 87.56 208 SER A CA 1
ATOM 1686 C C . SER A 1 208 ? -10.681 -5.156 -3.365 1.00 87.56 208 SER A C 1
ATOM 1688 O O . SER A 1 208 ? -11.687 -4.451 -3.306 1.00 87.56 208 SER A O 1
ATOM 1690 N N . GLU A 1 209 ? -9.635 -4.948 -2.575 1.00 86.50 209 GLU A N 1
ATOM 1691 C CA . GLU A 1 209 ? -9.545 -3.975 -1.500 1.00 86.50 209 GLU A CA 1
ATOM 1692 C C . GLU A 1 209 ? -9.477 -2.547 -2.050 1.00 86.50 209 GLU A C 1
ATOM 1694 O O . GLU A 1 209 ? -10.092 -1.640 -1.485 1.00 86.50 209 GLU A O 1
ATOM 1699 N N . LEU A 1 210 ? -8.772 -2.350 -3.172 1.00 89.19 210 LEU A N 1
ATOM 1700 C CA . LEU A 1 210 ? -8.750 -1.075 -3.887 1.00 89.19 210 LEU A CA 1
ATOM 1701 C C . LEU A 1 210 ? -10.131 -0.758 -4.461 1.00 89.19 210 LEU A C 1
ATOM 1703 O O . LEU A 1 210 ? -10.632 0.347 -4.265 1.00 89.19 210 LEU A O 1
ATOM 1707 N N . TRP A 1 211 ? -10.768 -1.717 -5.132 1.00 90.50 211 TRP A N 1
ATOM 1708 C CA . TRP A 1 211 ? -12.084 -1.496 -5.737 1.00 90.50 211 TRP A CA 1
ATOM 1709 C C . TRP A 1 211 ? -13.173 -1.246 -4.697 1.00 90.50 211 TRP A C 1
ATOM 1711 O O . TRP A 1 211 ? -14.026 -0.382 -4.899 1.00 90.50 211 TRP A O 1
ATOM 1721 N N . LEU A 1 212 ? -13.100 -1.907 -3.539 1.00 89.88 212 LEU A N 1
ATOM 1722 C CA . LEU A 1 212 ? -13.963 -1.588 -2.406 1.00 89.88 212 LEU A CA 1
ATOM 1723 C C . LEU A 1 212 ? -13.763 -0.136 -1.942 1.00 89.88 212 LEU A C 1
ATOM 1725 O O . LEU A 1 212 ? -14.735 0.568 -1.667 1.00 89.88 212 LEU A O 1
ATOM 1729 N N . LEU A 1 213 ? -12.515 0.334 -1.882 1.00 89.50 213 LEU A N 1
ATOM 1730 C CA . LEU A 1 213 ? -12.190 1.708 -1.501 1.00 89.50 213 LEU A CA 1
ATOM 1731 C C . LEU A 1 213 ? -12.705 2.729 -2.532 1.00 89.50 213 LEU A C 1
ATOM 1733 O O . LEU A 1 213 ? -13.291 3.738 -2.140 1.00 89.50 213 LEU A O 1
ATOM 1737 N N . VAL A 1 214 ? -12.563 2.440 -3.829 1.00 89.69 214 VAL A N 1
ATOM 1738 C CA . VAL A 1 214 ? -13.138 3.239 -4.926 1.00 89.69 214 VAL A CA 1
ATOM 1739 C C . VAL A 1 214 ? -14.664 3.296 -4.819 1.00 89.69 214 VAL A C 1
ATOM 1741 O O . VAL A 1 214 ? -15.239 4.381 -4.852 1.00 89.69 214 VAL A O 1
ATOM 1744 N N . GLY A 1 215 ? -15.335 2.165 -4.593 1.00 89.19 215 GLY A N 1
ATOM 1745 C CA . GLY A 1 215 ? -16.791 2.129 -4.423 1.00 89.19 215 GLY A CA 1
ATOM 1746 C C . GLY A 1 215 ? -17.279 2.979 -3.243 1.00 89.19 215 GLY A C 1
ATOM 1747 O O . GLY A 1 215 ? -18.286 3.681 -3.347 1.00 89.19 215 GLY A O 1
ATOM 1748 N N . LEU A 1 216 ? -16.539 2.987 -2.128 1.00 86.81 216 LEU A N 1
ATOM 1749 C CA . LEU A 1 216 ? -16.836 3.856 -0.982 1.00 86.81 216 LEU A CA 1
ATOM 1750 C C . LEU A 1 216 ? -16.654 5.343 -1.304 1.00 86.81 216 LEU A C 1
ATOM 1752 O O . LEU A 1 216 ? -17.392 6.170 -0.759 1.00 86.81 216 LEU A O 1
ATOM 1756 N N . ILE A 1 217 ? -15.690 5.680 -2.165 1.00 87.31 217 ILE A N 1
ATOM 1757 C CA . ILE A 1 217 ? -15.491 7.047 -2.650 1.00 87.31 217 ILE A CA 1
ATOM 1758 C C . ILE A 1 217 ? -16.694 7.512 -3.461 1.00 87.31 217 ILE A C 1
ATOM 1760 O O . ILE A 1 217 ? -17.304 8.526 -3.112 1.00 87.31 217 ILE A O 1
ATOM 1764 N N . LEU A 1 218 ? -17.071 6.733 -4.472 1.00 85.44 218 LEU A N 1
ATOM 1765 C CA . LEU A 1 218 ? -18.137 7.088 -5.405 1.00 85.44 218 LEU A CA 1
ATOM 1766 C C . LEU A 1 218 ? -19.499 7.187 -4.703 1.00 85.44 218 LEU A C 1
ATOM 1768 O O . LEU A 1 218 ? -20.197 8.189 -4.842 1.00 85.44 218 LEU A O 1
ATOM 1772 N N . LYS A 1 219 ? -19.837 6.227 -3.829 1.00 82.31 219 LYS A N 1
ATOM 1773 C CA . LYS A 1 219 ? -21.106 6.239 -3.074 1.00 82.31 219 LYS A CA 1
ATOM 1774 C C . LYS A 1 219 ? -21.283 7.484 -2.199 1.00 82.31 219 LYS A C 1
ATOM 1776 O O . LYS A 1 219 ? -22.401 7.935 -1.955 1.00 82.31 219 LYS A O 1
ATOM 1781 N N . LYS A 1 220 ? -20.197 8.023 -1.635 1.00 67.94 220 LYS A N 1
ATOM 1782 C CA . LYS A 1 220 ? -20.295 9.203 -0.763 1.00 67.94 220 LYS A CA 1
ATOM 1783 C C . LYS A 1 220 ? -20.537 10.481 -1.566 1.00 67.94 220 LYS A C 1
ATOM 1785 O O . LYS A 1 220 ? -21.174 11.384 -1.031 1.00 67.94 220 LYS A O 1
ATOM 1790 N N . GLN A 1 221 ? -20.028 10.551 -2.793 1.00 59.94 221 GLN A N 1
ATOM 1791 C CA . GLN A 1 221 ? -20.217 11.698 -3.682 1.00 59.94 221 GLN A CA 1
ATOM 1792 C C . GLN A 1 221 ? -21.680 11.812 -4.114 1.00 59.94 221 GLN A C 1
ATOM 1794 O O . GLN A 1 221 ? -22.271 12.860 -3.889 1.00 59.94 221 GLN A O 1
ATOM 1799 N N . GLU A 1 222 ? -22.310 10.701 -4.506 1.00 60.59 222 GLU A N 1
ATOM 1800 C CA . GLU A 1 222 ? -23.741 10.651 -4.854 1.00 60.59 222 GLU A CA 1
ATOM 1801 C C . GLU A 1 222 ? -24.635 11.283 -3.769 1.00 60.59 222 GLU A C 1
ATOM 1803 O O . GLU A 1 222 ? -25.515 12.095 -4.047 1.00 60.59 222 GLU A O 1
ATOM 1808 N N . LYS A 1 223 ? -24.351 10.988 -2.494 1.00 58.25 223 LYS A N 1
ATOM 1809 C CA . LYS A 1 223 ? -25.115 11.536 -1.364 1.00 58.25 223 LYS A CA 1
ATOM 1810 C C . LYS A 1 223 ? -24.873 13.030 -1.117 1.00 58.25 223 LYS A C 1
ATOM 1812 O O . LYS A 1 223 ? -25.738 13.691 -0.555 1.00 58.25 223 LYS A O 1
ATOM 1817 N N . VAL A 1 224 ? -23.694 13.548 -1.463 1.00 57.88 224 VAL A N 1
ATOM 1818 C CA . VAL A 1 224 ? -23.362 14.979 -1.351 1.00 57.88 224 VAL A CA 1
ATOM 1819 C C . VAL A 1 224 ? -23.987 15.758 -2.508 1.00 57.88 224 VAL A C 1
ATOM 1821 O O . VAL A 1 224 ? -24.523 16.840 -2.285 1.00 57.88 224 VAL A O 1
ATOM 1824 N N . ASP A 1 225 ? -23.974 15.189 -3.709 1.00 55.09 225 ASP A N 1
ATOM 1825 C CA . ASP A 1 225 ? -24.520 15.816 -4.911 1.00 55.09 225 ASP A CA 1
ATOM 1826 C C . ASP A 1 225 ? -26.051 15.917 -4.851 1.00 55.09 225 ASP A C 1
ATOM 1828 O O . ASP A 1 225 ? -26.608 16.963 -5.186 1.00 55.09 225 ASP A O 1
ATOM 1832 N N . LEU A 1 226 ? -26.729 14.897 -4.309 1.00 54.91 226 LEU A N 1
ATOM 1833 C CA . LEU A 1 226 ? -28.168 14.938 -4.010 1.00 54.91 226 LEU A CA 1
ATOM 1834 C C . LEU A 1 226 ? -28.534 16.092 -3.062 1.00 54.91 226 LEU A C 1
ATOM 1836 O O . LEU A 1 226 ? -29.416 16.886 -3.377 1.00 54.91 226 LEU A O 1
ATOM 1840 N N . ILE A 1 227 ? -27.810 16.238 -1.946 1.00 54.44 227 ILE A N 1
ATOM 1841 C CA . ILE A 1 227 ? -28.061 17.300 -0.955 1.00 54.44 227 ILE A CA 1
ATOM 1842 C C . ILE A 1 227 ? -27.820 18.689 -1.560 1.00 54.44 227 ILE A C 1
ATOM 1844 O O . ILE A 1 227 ? -28.615 19.603 -1.360 1.00 54.44 227 ILE A O 1
ATOM 1848 N N . ASN A 1 228 ? -26.740 18.863 -2.326 1.00 55.59 228 ASN A N 1
ATOM 1849 C CA . ASN A 1 228 ? -26.444 20.143 -2.972 1.00 55.59 228 ASN A CA 1
ATOM 1850 C C . ASN A 1 228 ? -27.493 20.514 -4.034 1.00 55.59 228 ASN A C 1
ATOM 1852 O O . ASN A 1 228 ? -27.780 21.694 -4.225 1.00 55.59 228 ASN A O 1
ATOM 1856 N N . THR A 1 229 ? -28.068 19.518 -4.712 1.00 65.25 229 THR A N 1
ATOM 1857 C CA . THR A 1 229 ? -29.133 19.718 -5.703 1.00 65.25 229 THR A CA 1
ATOM 1858 C C . THR A 1 229 ? -30.447 20.130 -5.036 1.00 65.25 229 THR A C 1
ATOM 1860 O O . THR A 1 229 ? -31.112 21.039 -5.523 1.00 65.25 229 THR A O 1
ATOM 1863 N N . GLU A 1 230 ? -30.806 19.521 -3.904 1.00 60.69 230 GLU A N 1
ATOM 1864 C CA . GLU A 1 230 ? -31.988 19.917 -3.122 1.00 60.69 230 GLU A CA 1
ATOM 1865 C C . GLU A 1 230 ? -31.850 21.326 -2.534 1.00 60.69 230 GLU A C 1
ATOM 1867 O O . GLU A 1 230 ? -32.782 22.118 -2.629 1.00 60.69 230 GLU A O 1
ATOM 1872 N N . ILE A 1 231 ? -30.672 21.680 -2.007 1.00 60.75 231 ILE A N 1
ATOM 1873 C CA . ILE A 1 231 ? -30.409 23.031 -1.488 1.00 60.75 231 ILE A CA 1
ATOM 1874 C C . ILE A 1 231 ? -30.513 24.083 -2.599 1.00 60.75 231 ILE A C 1
ATOM 1876 O O . ILE A 1 231 ? -31.073 25.146 -2.361 1.00 60.75 231 ILE A O 1
ATOM 1880 N N . ARG A 1 232 ? -30.014 23.808 -3.814 1.00 66.00 232 ARG A N 1
ATOM 1881 C CA . ARG A 1 232 ? -30.162 24.738 -4.949 1.00 66.00 232 ARG A CA 1
ATOM 1882 C C . ARG A 1 232 ? -31.624 24.976 -5.315 1.00 66.00 232 ARG A C 1
ATOM 1884 O O . ARG A 1 232 ? -32.004 26.124 -5.489 1.00 66.00 232 ARG A O 1
ATOM 1891 N N . LYS A 1 233 ? -32.445 23.922 -5.341 1.00 70.25 233 LYS A N 1
ATOM 1892 C CA . LYS A 1 233 ? -33.889 24.052 -5.595 1.00 70.25 233 LYS A CA 1
ATOM 1893 C C . LYS A 1 233 ? -34.596 24.916 -4.547 1.00 70.25 233 LYS A C 1
ATOM 1895 O O . LYS A 1 233 ? -35.431 25.721 -4.914 1.00 70.25 233 LYS A O 1
ATOM 1900 N N . MET A 1 234 ? -34.217 24.804 -3.273 1.00 62.03 234 MET A N 1
ATOM 1901 C CA . MET A 1 234 ? -34.794 25.613 -2.185 1.00 62.03 234 MET A CA 1
ATOM 1902 C C . MET A 1 234 ? -34.345 27.083 -2.173 1.00 62.03 234 MET A C 1
ATOM 1904 O O . MET A 1 234 ? -34.921 27.878 -1.442 1.00 62.03 234 MET A O 1
ATOM 1908 N N . VAL A 1 235 ? -33.273 27.430 -2.889 1.00 68.44 235 VAL A N 1
ATOM 1909 C CA . VAL A 1 235 ? -32.746 28.806 -2.979 1.00 68.44 235 VAL A CA 1
ATOM 1910 C C . VAL A 1 235 ? -33.247 29.515 -4.244 1.00 68.44 235 VAL A C 1
ATOM 1912 O O . VAL A 1 235 ? -33.207 30.740 -4.313 1.00 68.44 235 VAL A O 1
ATOM 1915 N N . GLU A 1 236 ? -33.698 28.752 -5.242 1.00 67.81 236 GLU A N 1
ATOM 1916 C CA . GLU A 1 236 ? -34.246 29.255 -6.508 1.00 67.81 236 GLU A CA 1
ATOM 1917 C C . GLU A 1 236 ? -35.790 29.364 -6.509 1.00 67.81 236 GLU A C 1
ATOM 1919 O O . GLU A 1 236 ? -36.343 29.929 -7.452 1.00 67.81 236 GLU A O 1
ATOM 1924 N N . GLU A 1 237 ? -36.467 28.873 -5.462 1.00 50.50 237 GLU A N 1
ATOM 1925 C CA . GLU A 1 237 ? -37.901 29.083 -5.157 1.00 50.50 237 GLU A CA 1
ATOM 1926 C C . GLU A 1 237 ? -38.108 30.230 -4.154 1.00 50.50 237 GLU A C 1
ATOM 1928 O O . GLU A 1 237 ? -39.070 31.010 -4.348 1.00 50.50 237 GLU A O 1
#

Mean predicted aligned error: 11.2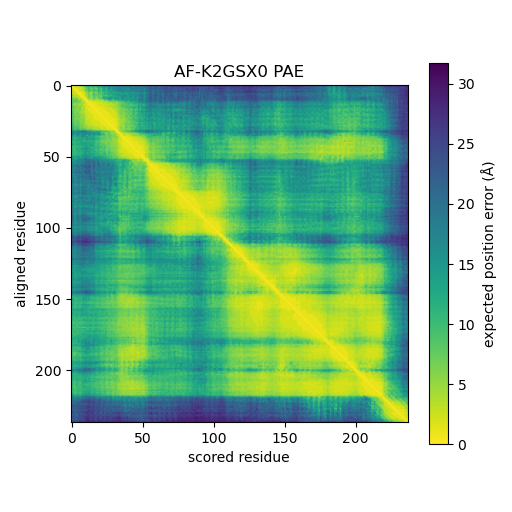4 Å

pLDDT: mean 77.31, std 10.94, range [42.5, 94.0]

Solvent-accessible surface area (backbone atoms only — not comparable to full-atom values): 12903 Å² total; per-residue (Å²): 107,69,65,59,60,52,51,68,74,49,58,68,69,59,49,52,50,53,48,52,52,51,50,50,52,49,47,54,44,63,80,69,50,59,79,45,56,61,50,22,55,48,48,28,50,49,49,38,28,77,75,65,51,86,50,65,70,52,41,52,51,44,50,53,50,53,50,54,49,52,56,42,62,78,39,43,66,61,51,42,50,53,49,47,56,56,34,49,76,72,77,41,83,53,67,72,47,55,54,50,53,52,26,61,75,76,54,55,85,57,72,65,47,66,57,49,55,48,53,59,60,73,75,48,52,77,63,35,55,47,54,18,55,36,87,62,35,54,31,75,75,67,77,48,72,58,49,23,43,68,57,36,39,30,45,24,31,9,55,55,28,56,57,54,50,50,52,50,53,52,48,49,53,55,51,51,73,74,40,55,73,71,54,38,54,53,48,36,52,43,48,19,60,26,54,39,40,21,56,53,70,33,64,65,93,77,33,64,50,42,54,52,52,50,52,57,49,54,60,52,48,58,59,51,53,52,52,54,51,53,53,50,55,69,72,77,108

Secondary structure (DSSP, 8-state):
-HHHHHHHTS-HHHHHHHHHHHHHHHHHHHHH--HHHHHHHHHHHHHHHHHT---HHHHHHHHHHHHHHHHHHHTHHHHHHHHHHHHHTTT---HHHHHHHHHHHHS-TTTTHHHHHHHHHHT--HHHHHH-S-TTHHHHHHSS--SSHHHHHHHHHTTHHHHHHHHHHHHHHHHHHTS-HHHHHHHHHHHIIIIIHHTTS--GGG-HHHHHHHHHHHHHHHHHHHHHHHHHHHHH-

Organism: NCBI:txid1234023

Foldseek 3Di:
DVVVVVLVPDDPVSVVVVVVVVVVVVVCCVLPPAPLVVQLVLLLLLLCQPQQDPDVVSVVVNVVVVVVVVVCVVVVLVNLVVVQVVQVVVVHHRPNSVVCNVCVVPHPSCVCLVVLVVVLPVPDDPVCQAQACAQCSSCVVPVDANQAQLVRLCNHGHPVSVVVVVVLVVLLVVCLVPDDSVVVSVSSSLCSVQRSNRGGGDDNVPRPSNVVSVVVSVVVVVVVVVVVVVVVVVVVD

Radius of gyration: 22.3 Å; Cα contacts (8 Å, |Δi|>4): 176; chains: 1; bounding box: 64×52×55 Å